Protein AF-A0A924XTC6-F1 (afdb_monomer_lite)

Foldseek 3Di:
DVVVVVVVVPVVVVVVVVVVVVVVVVVVVVVVVVVVVVVVVVVLVVQVPDDADDDDPDDDFSHKHKDKAWWQLLQWAWEDWDFDQDPVGTAIWTFIWIWGDDPPAFIATEGAGIDGPPDDTDNDTDIDIFIFGWAAWFDDDPPWDCADLCRRYYHTRAQCSSCVSRVRNGHDRTHGYGDDPDPPD

Secondary structure (DSSP, 8-state):
-HHHHHHHHHHHHHHHHHHHHHHHHHHHHHHHHHHHHHHHHHHHHHHHHSPPEEPPSSPPTT-EEEEEEEEETTS-EEEEEEEEEETTEEEEEEEEEEEEEETTEEEEEEEEEEEETT-----SEEEEEEEEEEEPPPPPPTTSPPPBGGGTEESS--HHHHHHHTT---EEEEEEEE-------

Structure (mmCIF, N/CA/C/O backbone):
data_AF-A0A924XTC6-F1
#
_entry.id   AF-A0A924XTC6-F1
#
loop_
_atom_site.group_PDB
_atom_site.id
_atom_site.type_symbol
_atom_site.label_atom_id
_atom_site.label_alt_id
_atom_site.label_comp_id
_atom_site.label_asym_id
_atom_site.label_entity_id
_atom_site.label_seq_id
_atom_site.pdbx_PDB_ins_code
_atom_site.Cartn_x
_atom_site.Cartn_y
_atom_site.Cartn_z
_atom_site.occupancy
_atom_site.B_iso_or_equiv
_atom_site.auth_seq_id
_atom_site.auth_comp_id
_atom_site.auth_asym_id
_atom_site.auth_atom_id
_atom_site.pdbx_PDB_model_num
ATOM 1 N N . MET A 1 1 ? 32.648 -13.469 -61.433 1.00 47.62 1 MET A N 1
ATOM 2 C CA . MET A 1 1 ? 32.502 -14.172 -60.130 1.00 47.62 1 MET A CA 1
ATOM 3 C C . MET A 1 1 ? 32.305 -13.242 -58.920 1.00 47.62 1 MET A C 1
ATOM 5 O O . MET A 1 1 ? 31.596 -13.642 -58.003 1.00 47.62 1 MET A O 1
ATOM 9 N N . ALA A 1 2 ? 32.824 -12.004 -58.910 1.00 52.44 2 ALA A N 1
ATOM 10 C CA . ALA A 1 2 ? 32.764 -11.091 -57.751 1.00 52.44 2 ALA A CA 1
ATOM 11 C C . ALA A 1 2 ? 31.351 -10.610 -57.326 1.00 52.44 2 ALA A C 1
ATOM 13 O O . ALA A 1 2 ? 31.081 -10.476 -56.134 1.00 52.44 2 ALA A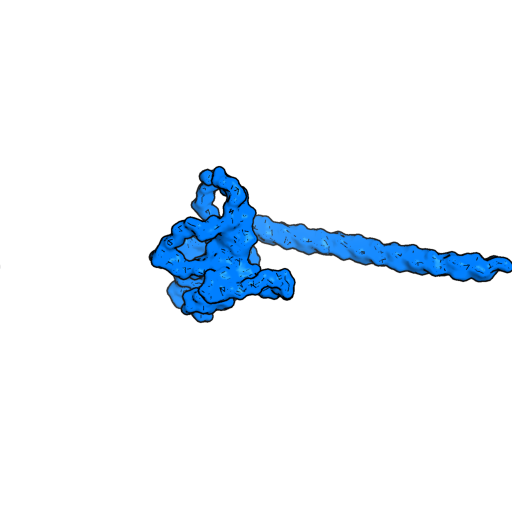 O 1
ATOM 14 N N . ALA A 1 3 ? 30.416 -10.423 -58.266 1.00 53.66 3 ALA A N 1
ATOM 15 C CA . ALA A 1 3 ? 29.071 -9.912 -57.962 1.00 53.66 3 ALA A CA 1
ATOM 16 C C . ALA A 1 3 ? 28.211 -10.862 -57.094 1.00 53.66 3 ALA A C 1
ATOM 18 O O . ALA A 1 3 ? 27.347 -10.406 -56.347 1.00 53.66 3 ALA A O 1
ATOM 19 N N . SER A 1 4 ? 28.461 -12.179 -57.143 1.00 57.66 4 SER A N 1
ATOM 20 C CA . SER A 1 4 ? 27.719 -13.164 -56.334 1.00 57.66 4 SER A CA 1
ATOM 21 C C . SER A 1 4 ? 28.183 -13.215 -54.872 1.00 57.66 4 SER A C 1
ATOM 23 O O . SER A 1 4 ? 27.377 -13.469 -53.979 1.00 57.66 4 SER A O 1
ATOM 25 N N . ALA A 1 5 ? 29.464 -12.922 -54.618 1.00 58.38 5 ALA A N 1
ATOM 26 C CA . ALA A 1 5 ? 30.058 -12.928 -53.284 1.00 58.38 5 ALA A CA 1
ATOM 27 C C . ALA A 1 5 ? 29.661 -11.680 -52.481 1.00 58.38 5 ALA A C 1
ATOM 29 O O . ALA A 1 5 ? 29.276 -11.795 -51.321 1.00 58.38 5 ALA A O 1
ATOM 30 N N . ALA A 1 6 ? 29.648 -10.505 -53.123 1.00 61.09 6 ALA A N 1
ATOM 31 C CA . ALA A 1 6 ? 29.187 -9.264 -52.501 1.00 61.09 6 ALA A CA 1
ATOM 32 C C . ALA A 1 6 ? 27.712 -9.360 -52.074 1.00 61.09 6 ALA A C 1
ATOM 34 O O . ALA A 1 6 ? 27.371 -9.043 -50.939 1.00 61.09 6 ALA A O 1
ATOM 35 N N . ARG A 1 7 ? 26.844 -9.903 -52.942 1.00 62.06 7 ARG A N 1
ATOM 36 C CA . ARG A 1 7 ? 25.410 -10.092 -52.654 1.00 62.06 7 ARG A CA 1
ATOM 37 C C . ARG A 1 7 ? 25.145 -11.126 -51.549 1.00 62.06 7 ARG A C 1
ATOM 39 O O . ARG A 1 7 ? 24.147 -11.009 -50.845 1.00 62.06 7 ARG A O 1
ATOM 46 N N . ARG A 1 8 ? 26.048 -12.102 -51.370 1.00 68.44 8 ARG A N 1
ATOM 47 C CA . ARG A 1 8 ? 26.018 -13.081 -50.264 1.00 68.44 8 ARG A CA 1
ATOM 48 C C . ARG A 1 8 ? 26.391 -12.472 -48.907 1.00 68.44 8 ARG A C 1
ATOM 50 O O . ARG A 1 8 ? 25.909 -12.969 -47.898 1.00 68.44 8 ARG A O 1
ATOM 57 N N . LEU A 1 9 ? 27.192 -11.404 -48.874 1.00 74.62 9 LEU A N 1
ATOM 58 C CA . LEU A 1 9 ? 27.608 -10.734 -47.632 1.00 74.62 9 LEU A CA 1
ATOM 59 C C . LEU A 1 9 ? 26.624 -9.659 -47.135 1.00 74.62 9 LEU A C 1
ATOM 61 O O . LEU A 1 9 ? 26.657 -9.3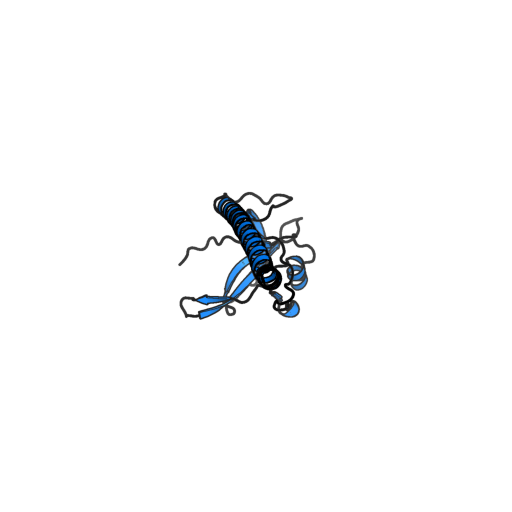06 -45.959 1.00 74.62 9 LEU A O 1
ATOM 65 N N . LEU A 1 10 ? 25.729 -9.166 -48.000 1.00 85.00 10 LEU A N 1
ATOM 66 C CA . LEU A 1 10 ? 24.749 -8.130 -47.642 1.00 85.00 10 LEU A CA 1
ATOM 67 C C . LEU A 1 10 ? 23.774 -8.585 -46.550 1.00 85.00 10 LEU A C 1
ATOM 69 O O . LEU A 1 10 ? 23.480 -7.818 -45.640 1.00 85.00 10 LEU A O 1
ATOM 73 N N . TRP A 1 11 ? 23.293 -9.829 -46.626 1.00 90.12 11 TRP A N 1
ATOM 74 C CA . TRP A 1 11 ? 22.355 -10.381 -45.645 1.00 90.12 11 TRP A CA 1
ATOM 75 C C . TRP A 1 11 ? 22.979 -10.511 -44.249 1.00 90.12 11 TRP A C 1
ATOM 77 O O . TRP A 1 11 ? 22.434 -9.914 -43.323 1.00 90.12 11 TRP A O 1
ATOM 87 N N . PRO A 1 12 ? 24.137 -11.183 -44.081 1.00 90.12 12 PRO A N 1
ATOM 88 C CA . PRO A 1 12 ? 24.844 -11.206 -42.804 1.00 90.12 12 PRO A CA 1
ATOM 89 C C . PRO A 1 12 ? 25.158 -9.804 -42.275 1.00 90.12 12 PRO A C 1
ATOM 91 O O . PRO A 1 12 ? 24.916 -9.541 -41.104 1.00 90.12 12 PRO A O 1
ATOM 94 N N . GLY A 1 13 ? 25.618 -8.886 -43.135 1.00 92.69 13 GLY A N 1
ATOM 95 C CA . GLY A 1 13 ? 25.913 -7.507 -42.737 1.00 92.69 13 GLY A CA 1
ATOM 96 C C . GLY A 1 13 ? 24.683 -6.758 -42.217 1.00 92.69 13 GLY A C 1
ATOM 97 O O . GLY A 1 13 ? 24.742 -6.140 -41.155 1.00 92.69 13 GLY A O 1
ATOM 98 N N . LEU A 1 14 ? 23.548 -6.863 -42.915 1.00 95.06 14 LEU A N 1
ATOM 99 C CA . LEU A 1 14 ? 22.290 -6.253 -42.486 1.00 95.06 14 LEU A CA 1
ATOM 100 C C . LEU A 1 14 ? 21.800 -6.851 -41.163 1.00 95.06 14 LEU A C 1
ATOM 102 O O . LEU A 1 14 ? 21.384 -6.110 -40.275 1.00 95.06 14 LEU A O 1
ATOM 106 N N . THR A 1 15 ? 21.886 -8.175 -41.006 1.00 95.56 15 THR A N 1
ATOM 107 C CA . THR A 1 15 ? 21.532 -8.846 -39.750 1.00 95.56 15 THR A CA 1
ATOM 108 C C . THR A 1 15 ? 22.437 -8.396 -38.606 1.00 95.56 15 THR A C 1
ATOM 110 O O . THR A 1 15 ? 21.932 -8.086 -37.531 1.00 95.56 15 THR A O 1
ATOM 113 N N . THR A 1 16 ? 23.750 -8.289 -38.822 1.00 96.25 16 THR A N 1
ATOM 114 C CA . THR A 1 16 ? 24.687 -7.786 -37.809 1.00 96.25 16 THR A CA 1
ATOM 115 C C . THR A 1 16 ? 24.359 -6.352 -37.403 1.00 96.25 16 THR A C 1
ATOM 117 O O . THR A 1 16 ? 24.307 -6.067 -36.210 1.00 96.25 16 THR A O 1
ATOM 120 N N . VAL A 1 17 ? 24.082 -5.459 -38.358 1.00 97.00 17 VAL A N 1
ATOM 121 C CA . VAL A 1 17 ? 23.704 -4.068 -38.056 1.00 97.00 17 VAL A CA 1
ATOM 122 C C . VAL A 1 17 ? 22.376 -4.007 -37.300 1.00 97.00 17 VAL A C 1
ATOM 124 O O . VAL A 1 17 ? 22.276 -3.282 -36.313 1.00 97.00 17 VAL A O 1
ATOM 127 N N . ALA A 1 18 ? 21.376 -4.794 -37.706 1.00 97.56 18 ALA A N 1
ATOM 128 C CA . ALA A 1 18 ? 20.090 -4.860 -37.015 1.00 97.56 18 ALA A CA 1
ATOM 129 C C . ALA A 1 18 ? 20.242 -5.373 -35.573 1.00 97.56 18 ALA A C 1
ATOM 131 O O . ALA A 1 18 ? 19.695 -4.781 -34.643 1.00 97.56 18 ALA A O 1
ATOM 132 N N . MET A 1 19 ? 21.034 -6.430 -35.372 1.00 98.06 19 MET A N 1
ATOM 133 C CA . MET A 1 19 ? 21.331 -6.978 -34.047 1.00 98.06 19 MET A CA 1
ATOM 134 C C . MET A 1 19 ? 22.113 -5.992 -33.180 1.00 98.06 19 MET A C 1
ATOM 136 O O . MET A 1 19 ? 21.810 -5.850 -31.998 1.00 98.06 19 MET A O 1
ATOM 140 N N . LEU A 1 20 ? 23.082 -5.279 -33.756 1.00 97.88 20 LEU A N 1
ATOM 141 C CA . LEU A 1 20 ? 23.841 -4.246 -33.057 1.00 97.88 20 LEU A CA 1
ATOM 142 C C . LEU A 1 20 ? 22.938 -3.083 -32.632 1.00 97.88 20 LEU A C 1
ATOM 144 O O . LEU A 1 20 ? 22.995 -2.656 -31.481 1.00 97.88 20 LEU A O 1
ATOM 148 N N . ALA A 1 21 ? 22.070 -2.604 -33.525 1.00 98.00 21 ALA A N 1
ATOM 149 C CA . ALA A 1 21 ? 21.112 -1.545 -33.220 1.00 98.00 21 ALA A CA 1
ATOM 150 C C . ALA A 1 21 ? 20.140 -1.967 -32.109 1.00 98.00 21 ALA A C 1
ATOM 152 O O . ALA A 1 21 ? 19.896 -1.197 -31.179 1.00 98.00 21 ALA A O 1
ATOM 153 N N . LEU A 1 22 ? 19.644 -3.207 -32.156 1.00 98.31 22 LEU A N 1
ATOM 154 C CA . LEU A 1 22 ? 18.811 -3.772 -31.098 1.00 98.31 22 LEU A CA 1
ATOM 155 C C . LEU A 1 22 ? 19.574 -3.862 -29.770 1.00 98.31 22 LEU A C 1
ATOM 157 O O . LEU A 1 22 ? 19.042 -3.456 -28.740 1.00 98.31 22 LEU A O 1
ATOM 161 N N . ALA A 1 23 ? 20.815 -4.353 -29.780 1.00 98.00 23 ALA A N 1
ATOM 162 C CA . ALA A 1 23 ? 21.639 -4.474 -28.580 1.00 98.00 23 ALA A CA 1
ATOM 163 C C . ALA A 1 23 ? 21.923 -3.107 -27.940 1.00 98.00 23 ALA A C 1
ATOM 165 O O . ALA A 1 23 ? 21.804 -2.969 -26.724 1.00 98.00 23 ALA A O 1
ATOM 166 N N . ILE A 1 24 ? 22.228 -2.085 -28.746 1.00 98.19 24 ILE A N 1
ATOM 167 C CA . ILE A 1 24 ? 22.402 -0.706 -28.271 1.00 98.19 24 ILE A CA 1
ATOM 168 C C . ILE A 1 24 ? 21.084 -0.170 -27.705 1.00 98.19 24 ILE A C 1
ATOM 170 O O . ILE A 1 24 ? 21.074 0.358 -26.595 1.00 98.19 24 ILE A O 1
ATOM 174 N N . GLY A 1 25 ? 19.970 -0.341 -28.423 1.00 98.25 25 GLY A N 1
ATOM 175 C CA . GLY A 1 25 ? 18.651 0.105 -27.970 1.00 98.25 25 GLY A CA 1
ATOM 176 C C . GLY A 1 25 ? 18.247 -0.529 -26.638 1.00 98.25 25 GLY A C 1
ATOM 177 O O . GLY A 1 25 ? 1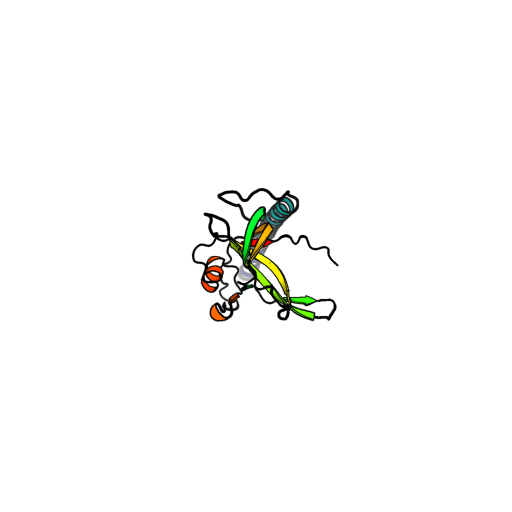7.814 0.166 -25.718 1.00 98.25 25 GLY A O 1
ATOM 178 N N . LEU A 1 26 ? 18.473 -1.836 -26.492 1.00 98.31 26 LEU A N 1
ATOM 179 C CA . LEU A 1 26 ? 18.263 -2.548 -25.235 1.00 98.31 26 LEU A CA 1
ATOM 180 C C . LEU A 1 26 ? 19.237 -2.079 -24.152 1.00 98.31 26 LEU A C 1
ATOM 182 O O . LEU A 1 26 ? 18.807 -1.881 -23.022 1.00 98.31 26 LEU A O 1
ATOM 186 N N . GLY A 1 27 ? 20.511 -1.847 -24.469 1.00 98.12 27 GLY A N 1
ATOM 187 C CA . GLY A 1 27 ? 21.496 -1.322 -23.519 1.00 98.12 27 GLY A CA 1
ATOM 188 C C . GLY A 1 27 ? 21.096 0.043 -22.953 1.00 98.12 27 GLY A C 1
ATOM 189 O O . GLY A 1 27 ? 21.093 0.235 -21.737 1.00 98.12 27 GLY A O 1
ATOM 190 N N . VAL A 1 28 ? 20.668 0.967 -23.817 1.00 97.94 28 VAL A N 1
ATOM 191 C CA . VAL A 1 28 ? 20.149 2.282 -23.407 1.00 97.94 28 VAL A CA 1
ATOM 192 C C . VAL A 1 28 ? 18.904 2.124 -22.536 1.00 97.94 28 VAL A C 1
ATOM 194 O O . VAL A 1 28 ? 18.818 2.737 -21.470 1.00 97.94 28 VAL A O 1
ATOM 197 N N . TRP A 1 29 ? 17.966 1.262 -22.941 1.00 97.50 29 TRP A N 1
ATOM 198 C CA . TRP A 1 29 ? 16.765 0.987 -22.153 1.00 97.50 29 TRP A CA 1
ATOM 199 C C . TRP A 1 29 ? 17.098 0.425 -20.767 1.00 97.50 29 TRP A C 1
ATOM 201 O O . TRP A 1 29 ? 16.514 0.865 -19.779 1.00 97.50 29 TRP A O 1
ATOM 211 N N . GLN A 1 30 ? 18.059 -0.496 -20.663 1.00 97.31 30 GLN A N 1
ATOM 212 C CA . GLN A 1 30 ? 18.498 -1.062 -19.383 1.00 97.31 30 GLN A CA 1
ATOM 213 C C . GLN A 1 30 ? 19.047 0.025 -18.450 1.00 97.31 30 GLN A C 1
ATOM 215 O O . GLN A 1 30 ? 18.660 0.073 -17.283 1.00 97.31 30 GLN A O 1
ATOM 22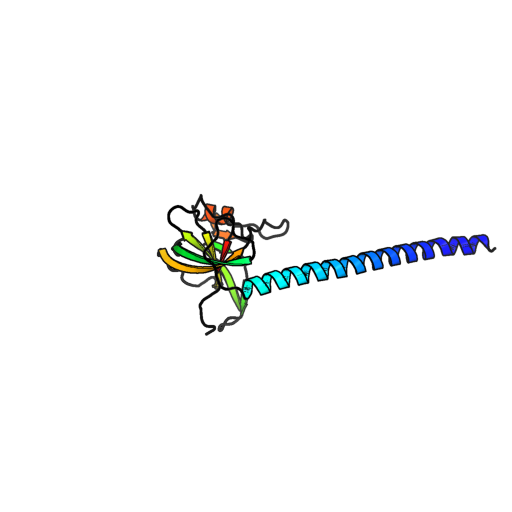0 N N . VAL A 1 31 ? 19.885 0.939 -18.958 1.00 97.06 31 VAL A N 1
ATOM 221 C CA . VAL A 1 31 ? 20.432 2.056 -18.163 1.00 97.06 31 VAL A CA 1
ATOM 222 C C . VAL A 1 31 ? 19.327 3.012 -17.708 1.00 97.06 31 VAL A C 1
ATOM 224 O O . VAL A 1 31 ? 19.268 3.371 -16.532 1.00 97.06 31 VAL A O 1
ATOM 227 N N . GLN A 1 32 ? 18.405 3.382 -18.601 1.00 96.31 32 GLN A N 1
ATOM 228 C CA . GLN A 1 32 ? 17.256 4.228 -18.250 1.00 96.31 32 GLN A CA 1
ATOM 229 C C . GLN A 1 32 ? 16.356 3.556 -17.207 1.00 96.31 32 GLN A C 1
ATOM 231 O O . GLN A 1 32 ? 15.919 4.184 -16.242 1.00 96.31 32 GLN A O 1
ATOM 236 N N . ARG A 1 33 ? 16.099 2.256 -17.374 1.00 95.81 33 ARG A N 1
ATOM 237 C CA . ARG A 1 33 ? 15.286 1.461 -16.454 1.00 95.81 33 ARG A CA 1
ATOM 238 C C . ARG A 1 33 ? 15.945 1.345 -15.084 1.00 95.81 33 ARG A C 1
ATOM 240 O O . ARG A 1 33 ? 15.230 1.405 -14.084 1.00 95.81 33 ARG A O 1
ATOM 247 N N . LEU A 1 34 ? 17.268 1.191 -15.033 1.00 95.81 34 LEU A N 1
ATOM 248 C CA . LEU A 1 34 ? 18.036 1.212 -13.791 1.00 95.81 34 LEU A CA 1
ATOM 249 C C . LEU A 1 34 ? 17.889 2.566 -13.095 1.00 95.81 34 LEU A C 1
ATOM 251 O O . LEU A 1 34 ? 17.493 2.584 -11.936 1.00 95.81 34 LEU A O 1
ATOM 255 N N . ALA A 1 35 ? 18.125 3.671 -13.809 1.00 95.56 35 ALA A N 1
ATOM 256 C CA . ALA A 1 35 ? 18.022 5.022 -13.257 1.00 95.56 35 ALA A CA 1
ATOM 257 C C . ALA A 1 35 ? 16.621 5.323 -12.699 1.00 95.56 35 ALA A C 1
ATOM 259 O O . ALA A 1 35 ? 16.482 5.871 -11.608 1.00 95.56 35 ALA A O 1
ATOM 260 N N . TRP A 1 36 ? 15.568 4.908 -13.409 1.00 93.88 36 TRP A N 1
ATOM 261 C CA . TRP A 1 36 ? 14.196 5.012 -12.909 1.00 93.88 36 TRP A CA 1
ATOM 262 C C . TRP A 1 36 ? 13.984 4.194 -11.625 1.00 93.88 36 TRP A C 1
ATOM 264 O O . TRP A 1 36 ? 13.401 4.697 -10.664 1.00 93.88 36 TRP A O 1
ATOM 274 N N . LYS A 1 37 ? 14.473 2.945 -11.579 1.00 93.88 37 LYS A N 1
ATOM 275 C CA . LYS A 1 37 ? 14.343 2.093 -10.386 1.00 93.88 37 LYS A CA 1
ATOM 276 C C . LYS A 1 37 ? 15.102 2.656 -9.188 1.00 93.88 37 LYS A C 1
ATOM 278 O O . LYS A 1 37 ? 14.572 2.627 -8.082 1.00 93.88 37 LYS A O 1
ATOM 283 N N . THR A 1 38 ? 16.325 3.141 -9.385 1.00 94.12 38 THR A N 1
ATOM 284 C CA . THR A 1 38 ? 17.140 3.695 -8.297 1.00 94.12 38 THR A CA 1
ATOM 285 C C . THR A 1 38 ? 16.562 5.004 -7.773 1.00 94.12 38 THR A C 1
ATOM 287 O O . THR A 1 38 ? 16.563 5.209 -6.564 1.00 94.12 38 THR A O 1
ATOM 290 N N . ALA A 1 39 ? 15.998 5.848 -8.642 1.00 91.50 39 ALA A N 1
ATOM 291 C CA . ALA A 1 39 ? 15.276 7.046 -8.219 1.00 91.50 39 ALA A CA 1
ATOM 292 C C . ALA A 1 39 ? 14.058 6.701 -7.343 1.00 91.50 39 ALA A C 1
ATOM 294 O O . ALA A 1 39 ? 13.882 7.296 -6.283 1.00 91.50 39 ALA A O 1
ATOM 295 N N . LEU A 1 40 ? 13.276 5.690 -7.740 1.00 87.44 40 LEU A N 1
ATOM 296 C CA . LEU A 1 40 ? 12.127 5.226 -6.960 1.00 87.44 40 LEU A CA 1
ATOM 297 C C . LEU A 1 40 ? 12.540 4.660 -5.591 1.00 87.44 40 LEU A C 1
ATOM 299 O O . LEU A 1 40 ? 11.889 4.950 -4.593 1.00 87.44 40 LEU A O 1
ATOM 303 N N . LEU A 1 41 ? 13.621 3.876 -5.532 1.00 87.81 41 LEU A N 1
ATOM 304 C CA . LEU A 1 41 ? 14.172 3.391 -4.261 1.00 87.81 41 LEU A CA 1
ATOM 305 C C . LEU A 1 41 ? 14.598 4.557 -3.364 1.00 87.81 41 LEU A C 1
ATOM 307 O O . LEU A 1 41 ? 14.213 4.595 -2.204 1.00 87.81 41 LEU A O 1
ATOM 311 N N . ALA A 1 42 ? 15.288 5.556 -3.917 1.00 88.00 42 ALA A N 1
ATOM 312 C CA . ALA A 1 42 ? 15.691 6.737 -3.159 1.00 88.00 42 ALA A CA 1
ATOM 313 C C . ALA A 1 42 ? 14.494 7.556 -2.634 1.00 88.00 42 ALA A C 1
ATOM 315 O O . ALA A 1 42 ? 14.594 8.173 -1.574 1.00 88.00 42 ALA A O 1
ATOM 316 N N . ASP A 1 43 ? 13.372 7.597 -3.363 1.00 82.88 43 ASP A N 1
ATOM 317 C CA . ASP A 1 43 ? 12.121 8.196 -2.876 1.00 82.88 43 ASP A CA 1
ATOM 318 C C . ASP A 1 43 ? 11.539 7.413 -1.692 1.00 82.88 43 ASP A C 1
ATOM 320 O O . ASP A 1 43 ? 11.138 8.022 -0.697 1.00 82.88 43 ASP A O 1
ATOM 324 N N . ILE A 1 44 ? 11.528 6.080 -1.783 1.00 83.75 44 ILE A N 1
ATOM 325 C CA . ILE A 1 44 ? 11.064 5.195 -0.707 1.00 83.75 44 ILE A CA 1
ATOM 326 C C . ILE A 1 44 ? 11.955 5.351 0.529 1.00 83.75 44 ILE A C 1
ATOM 328 O O . ILE A 1 44 ? 11.422 5.607 1.604 1.00 83.75 44 ILE A O 1
ATOM 332 N N . ASP A 1 45 ? 13.280 5.300 0.376 1.00 85.50 45 ASP A N 1
ATOM 333 C CA . ASP A 1 45 ? 14.244 5.441 1.477 1.00 85.50 45 ASP A CA 1
ATOM 334 C C . ASP A 1 45 ? 14.086 6.793 2.193 1.00 85.50 45 ASP A C 1
ATOM 336 O O . ASP A 1 45 ? 14.081 6.871 3.424 1.00 85.50 45 ASP A O 1
ATOM 340 N N . ARG A 1 46 ? 13.891 7.879 1.428 1.00 81.94 46 ARG A N 1
ATOM 341 C CA . ARG A 1 46 ? 13.604 9.210 1.989 1.00 81.94 46 ARG A CA 1
ATOM 342 C C . ARG A 1 46 ? 12.289 9.237 2.761 1.00 81.94 46 ARG A C 1
ATOM 344 O O . ARG A 1 46 ? 12.233 9.846 3.828 1.00 81.94 46 ARG A O 1
ATOM 351 N N . GLY A 1 47 ? 11.242 8.610 2.229 1.00 78.31 47 GLY A N 1
ATOM 352 C CA . GLY A 1 47 ? 9.962 8.477 2.923 1.00 78.31 47 GLY A CA 1
ATOM 353 C C . GLY A 1 47 ? 10.085 7.636 4.193 1.00 78.31 47 GLY A C 1
ATOM 354 O O . GLY A 1 47 ? 9.486 7.973 5.214 1.00 78.31 47 GLY A O 1
ATOM 355 N N . GLU A 1 48 ? 10.896 6.578 4.157 1.00 81.50 48 GLU A N 1
ATOM 356 C CA . GLU A 1 48 ? 11.105 5.680 5.286 1.00 81.50 48 GLU A CA 1
ATOM 357 C C . GLU A 1 48 ? 11.780 6.386 6.466 1.00 81.50 48 GLU A C 1
ATOM 359 O O . GLU A 1 48 ? 11.281 6.296 7.598 1.00 81.50 48 GLU A O 1
ATOM 364 N N . ALA A 1 49 ? 12.852 7.126 6.166 1.00 83.88 49 ALA A N 1
ATOM 365 C CA . ALA A 1 49 ? 13.649 7.889 7.122 1.00 83.88 49 ALA A CA 1
ATOM 366 C C . ALA A 1 49 ? 12.946 9.149 7.658 1.00 83.88 49 ALA A C 1
ATOM 368 O O . ALA A 1 49 ? 13.325 9.660 8.712 1.00 83.88 49 ALA A O 1
ATOM 369 N N . ALA A 1 50 ? 11.938 9.669 6.953 1.00 85.50 50 ALA A N 1
ATOM 370 C CA . ALA A 1 50 ? 11.189 10.836 7.401 1.00 85.50 50 ALA A CA 1
ATOM 371 C C . ALA A 1 50 ? 10.333 10.530 8.644 1.00 85.50 50 ALA A C 1
ATOM 373 O O . ALA A 1 50 ? 9.776 9.440 8.804 1.00 85.50 50 ALA A O 1
ATOM 374 N N . SER A 1 51 ? 10.179 11.527 9.517 1.00 88.31 51 SER A N 1
ATOM 375 C CA . SER A 1 51 ? 9.234 11.465 10.635 1.00 88.31 51 SER A CA 1
ATOM 376 C C . SER A 1 51 ? 7.790 11.481 10.134 1.00 88.31 51 SER A C 1
ATOM 378 O O . SER A 1 51 ? 7.472 12.149 9.149 1.00 88.31 51 SER A O 1
ATOM 380 N N . ALA A 1 52 ? 6.902 10.778 10.839 1.00 90.31 52 ALA A N 1
ATOM 381 C CA . ALA A 1 52 ? 5.481 10.781 10.523 1.00 90.31 52 ALA A CA 1
ATOM 382 C C . ALA A 1 52 ? 4.884 12.186 10.712 1.00 90.31 52 ALA A C 1
ATOM 384 O O . ALA A 1 52 ? 5.009 12.786 11.783 1.00 90.31 52 ALA A O 1
ATOM 385 N N . ILE A 1 53 ? 4.217 12.697 9.676 1.00 92.75 53 ILE A N 1
ATOM 386 C CA . ILE A 1 53 ? 3.489 13.973 9.719 1.00 92.75 53 ILE A CA 1
ATOM 387 C C . ILE A 1 53 ? 1.984 13.737 9.926 1.00 92.75 53 ILE A C 1
ATOM 389 O O . ILE A 1 53 ? 1.492 12.651 9.619 1.00 92.75 53 ILE A O 1
ATOM 393 N N . PRO A 1 54 ? 1.207 14.718 10.416 1.00 93.75 54 PRO A N 1
ATOM 394 C CA . PRO A 1 54 ? -0.252 14.626 10.373 1.00 93.75 54 PRO A CA 1
ATOM 395 C C . PRO A 1 54 ? -0.737 14.381 8.940 1.00 93.75 54 PRO A C 1
ATOM 397 O O . PRO A 1 54 ? -0.134 14.891 7.995 1.00 93.75 54 PRO A O 1
ATOM 400 N N . LEU A 1 55 ? -1.815 13.610 8.766 1.00 92.75 55 LEU A N 1
ATOM 401 C CA . LEU A 1 55 ? -2.343 13.325 7.429 1.00 92.75 55 LEU A CA 1
ATOM 402 C C . LEU A 1 55 ? -2.734 14.628 6.700 1.00 92.75 55 LEU A C 1
ATOM 404 O O . LEU A 1 55 ? -3.648 15.316 7.161 1.00 92.75 55 LEU A O 1
ATOM 408 N N . PRO A 1 56 ? -2.099 14.954 5.558 1.00 91.06 56 PRO A N 1
ATOM 409 C CA . PRO A 1 56 ? -2.500 16.094 4.739 1.00 91.06 56 PRO A CA 1
ATOM 410 C C . PRO A 1 56 ? -3.809 15.809 3.985 1.00 91.06 56 PRO A C 1
ATOM 412 O O . PRO A 1 56 ? -4.216 14.659 3.830 1.00 91.06 56 PRO A O 1
ATOM 415 N N . SER A 1 57 ? -4.453 16.858 3.467 1.00 88.19 57 SER A N 1
ATOM 416 C CA . SER A 1 57 ? -5.673 16.737 2.654 1.00 88.19 57 SER A CA 1
ATOM 417 C C . SER A 1 57 ? -5.462 15.945 1.360 1.00 88.19 57 SER A C 1
ATOM 419 O O . SER A 1 57 ? -6.345 15.191 0.963 1.00 88.19 57 SER A O 1
ATOM 421 N N . ASP A 1 58 ? -4.290 16.093 0.736 1.00 88.94 58 ASP A N 1
ATOM 422 C CA . ASP A 1 58 ? -3.876 15.356 -0.460 1.00 88.94 58 ASP A CA 1
ATOM 423 C C . ASP A 1 58 ? -2.549 14.616 -0.198 1.00 88.94 58 ASP A C 1
ATOM 425 O O . ASP A 1 58 ? -1.455 15.164 -0.392 1.00 88.94 58 ASP A O 1
ATOM 429 N N . PRO A 1 59 ? -2.608 13.396 0.363 1.00 89.38 59 PRO A N 1
ATOM 430 C CA . PRO A 1 59 ? -1.417 12.642 0.711 1.00 89.38 59 PRO A CA 1
ATOM 431 C C . PRO A 1 59 ? -0.734 12.057 -0.524 1.00 89.38 59 PRO A C 1
ATOM 433 O O . PRO A 1 59 ? -1.291 11.230 -1.246 1.00 89.38 59 PRO A O 1
ATOM 436 N N . ARG A 1 60 ? 0.540 12.412 -0.712 1.00 90.88 60 ARG A N 1
ATOM 437 C CA . ARG A 1 60 ? 1.367 11.815 -1.764 1.00 90.88 60 ARG A CA 1
ATOM 438 C C . ARG A 1 60 ? 1.707 10.351 -1.441 1.00 90.88 60 ARG A C 1
ATOM 440 O O . ARG A 1 60 ? 1.895 10.022 -0.263 1.00 90.88 60 ARG A O 1
ATOM 447 N N . PRO A 1 61 ? 1.870 9.488 -2.462 1.00 89.69 61 PRO A N 1
ATOM 448 C CA . PRO A 1 61 ? 2.329 8.112 -2.280 1.00 89.69 61 PRO A CA 1
ATOM 449 C C . PRO A 1 61 ? 3.608 8.032 -1.441 1.00 89.69 61 PRO A C 1
ATOM 451 O O . PRO A 1 61 ? 4.473 8.899 -1.552 1.00 89.69 61 PRO A O 1
ATOM 454 N N . PHE A 1 62 ? 3.725 6.989 -0.618 1.00 86.81 62 PHE A N 1
ATOM 455 C CA . PHE A 1 62 ? 4.885 6.708 0.242 1.00 86.81 62 PHE A CA 1
ATOM 456 C C . PHE A 1 62 ? 5.167 7.753 1.335 1.00 86.81 62 PHE A C 1
ATOM 458 O O . PHE A 1 62 ? 6.155 7.637 2.056 1.00 86.81 62 PHE A O 1
ATOM 465 N N . THR A 1 63 ? 4.291 8.744 1.521 1.00 90.69 63 THR A N 1
ATOM 466 C CA . THR A 1 63 ? 4.399 9.681 2.646 1.00 90.69 63 THR A CA 1
ATOM 467 C C . THR A 1 63 ? 4.093 8.955 3.952 1.00 90.69 63 THR A C 1
ATOM 469 O O . THR A 1 63 ? 3.069 8.275 4.056 1.00 90.69 63 THR A O 1
ATOM 472 N N . LYS A 1 64 ? 4.966 9.118 4.951 1.00 92.75 64 LYS A N 1
ATOM 473 C CA . LYS A 1 64 ? 4.757 8.611 6.308 1.00 92.75 64 LYS A CA 1
ATOM 474 C C . LYS A 1 64 ? 3.841 9.555 7.074 1.00 92.75 64 LYS A C 1
ATOM 476 O O . LYS A 1 64 ? 4.156 10.735 7.234 1.00 92.75 64 LYS A O 1
ATOM 481 N N . VAL A 1 65 ? 2.712 9.044 7.544 1.00 94.00 65 VAL A N 1
ATOM 482 C CA . VAL A 1 65 ? 1.694 9.834 8.237 1.00 94.00 65 VAL A CA 1
ATOM 483 C C . VAL A 1 65 ? 1.312 9.209 9.569 1.00 94.00 65 VAL A C 1
ATOM 485 O O . VAL A 1 65 ? 1.369 7.991 9.726 1.00 94.00 65 VAL A O 1
ATOM 488 N N . ARG A 1 66 ? 0.891 10.050 10.514 1.00 94.50 66 ARG A N 1
ATOM 489 C CA . ARG A 1 66 ? 0.269 9.658 11.779 1.00 94.50 66 ARG A CA 1
ATOM 490 C C . ARG A 1 66 ? -1.213 10.007 11.734 1.00 94.50 66 ARG A C 1
ATOM 492 O O . ARG A 1 66 ? -1.580 11.137 11.403 1.00 94.50 66 ARG A O 1
ATOM 499 N N . VAL A 1 67 ? -2.057 9.033 12.054 1.00 94.69 67 VAL A N 1
ATOM 500 C CA . VAL A 1 67 ? -3.513 9.160 12.006 1.00 94.69 67 VAL A CA 1
ATOM 501 C C . VAL A 1 67 ? -4.132 8.596 13.271 1.00 94.69 67 VAL A C 1
ATOM 503 O O . VAL A 1 67 ? -3.843 7.468 13.653 1.00 94.69 67 VAL A O 1
ATOM 506 N N . GLU A 1 68 ? -5.034 9.357 13.875 1.00 94.38 68 GLU A N 1
ATOM 507 C CA . GLU A 1 68 ? -5.810 8.930 15.038 1.00 94.38 68 GLU A CA 1
ATOM 508 C C . GLU A 1 68 ? -7.256 8.655 14.635 1.00 94.38 68 GLU A C 1
ATOM 510 O O . GLU A 1 68 ? -7.813 9.353 13.782 1.00 94.38 68 GLU A O 1
ATOM 515 N N . GLY A 1 69 ? -7.858 7.626 15.226 1.00 94.31 69 GLY A N 1
ATOM 516 C CA . GLY A 1 69 ? -9.241 7.255 14.954 1.00 94.31 69 GLY A CA 1
ATOM 517 C C . GLY A 1 69 ? -9.708 6.043 15.752 1.00 94.31 69 GLY A C 1
ATOM 518 O O . GLY A 1 69 ? -9.013 5.550 16.642 1.00 94.31 69 GLY A O 1
ATOM 519 N N . GLN A 1 70 ? -10.898 5.557 15.414 1.00 94.88 70 GLN A N 1
ATOM 520 C CA . GLN A 1 70 ? -11.463 4.324 15.954 1.00 94.88 70 GLN A CA 1
ATOM 521 C C . GLN A 1 70 ? -11.148 3.167 15.011 1.00 94.88 70 GLN A C 1
ATOM 523 O O . GLN A 1 70 ? -11.647 3.108 13.885 1.00 94.88 70 GLN A O 1
ATOM 528 N N . LEU A 1 71 ? -10.293 2.248 15.454 1.00 94.00 71 LEU A N 1
ATOM 529 C CA . LEU A 1 71 ? -9.939 1.064 14.683 1.00 94.00 71 LEU A CA 1
ATOM 530 C C . LEU A 1 71 ? -11.014 -0.005 14.877 1.00 94.00 71 LEU A C 1
ATOM 532 O O . LEU A 1 71 ? -11.163 -0.549 15.971 1.00 94.00 71 LEU A O 1
ATOM 536 N N . ARG A 1 72 ? -11.736 -0.331 13.806 1.00 93.62 72 ARG A N 1
ATOM 537 C CA . ARG A 1 72 ? -12.784 -1.358 13.779 1.00 93.62 72 ARG A CA 1
ATOM 538 C C . ARG A 1 72 ? -12.162 -2.746 13.674 1.00 93.62 72 ARG A C 1
ATOM 540 O O . ARG A 1 72 ? -11.972 -3.265 12.577 1.00 93.62 72 ARG A O 1
ATOM 547 N N . GLN A 1 73 ? -11.789 -3.341 14.808 1.00 89.38 73 GLN A N 1
ATOM 548 C CA . GLN A 1 73 ? -11.181 -4.682 14.816 1.00 89.38 73 GLN A CA 1
ATOM 549 C C . GLN A 1 73 ? -12.209 -5.780 14.492 1.00 89.38 73 GLN A C 1
ATOM 551 O O . GLN A 1 73 ? -11.845 -6.819 13.945 1.00 89.38 73 GLN A O 1
ATOM 556 N N . ASP A 1 74 ? -13.492 -5.492 14.731 1.00 89.00 74 ASP A N 1
ATOM 557 C CA . ASP A 1 74 ? -14.652 -6.306 14.359 1.00 89.00 74 ASP A CA 1
ATOM 558 C C . ASP A 1 74 ? -14.845 -6.457 12.843 1.00 89.00 74 ASP A C 1
ATOM 560 O O . ASP A 1 74 ? -15.412 -7.446 12.370 1.00 89.00 74 ASP A O 1
ATOM 564 N N . LEU A 1 75 ? -14.341 -5.496 12.067 1.00 91.88 75 LEU A N 1
ATOM 565 C CA . LEU A 1 75 ? -14.366 -5.519 10.612 1.00 91.88 75 LEU A CA 1
ATOM 566 C C . LEU A 1 75 ? -12.970 -5.835 10.089 1.00 91.88 75 LEU A C 1
ATOM 568 O O . LEU A 1 75 ? -12.065 -5.010 10.162 1.00 91.88 75 LEU A O 1
ATOM 572 N N . ALA A 1 76 ? -12.798 -7.029 9.531 1.00 91.44 76 ALA A N 1
ATOM 573 C CA . ALA A 1 76 ? -11.523 -7.475 8.992 1.00 91.44 76 ALA A CA 1
ATOM 574 C C . ALA A 1 76 ? -11.674 -8.009 7.569 1.00 91.44 76 ALA A C 1
ATOM 576 O O . ALA A 1 76 ? -12.558 -8.826 7.300 1.00 91.44 76 ALA A O 1
ATOM 577 N N . ALA A 1 77 ? -10.758 -7.598 6.699 1.00 93.00 77 ALA A N 1
ATOM 578 C CA . ALA A 1 77 ? -10.502 -8.223 5.410 1.00 93.00 77 ALA A CA 1
ATOM 579 C C . ALA A 1 77 ? -9.060 -8.741 5.365 1.00 93.00 77 ALA A C 1
ATOM 581 O O . ALA A 1 77 ? -8.199 -8.298 6.128 1.00 93.00 77 ALA A O 1
ATOM 582 N N . LEU A 1 78 ? -8.805 -9.713 4.498 1.00 92.88 78 LEU A N 1
ATOM 583 C CA . LEU A 1 78 ? -7.482 -10.278 4.270 1.00 92.88 78 LEU A CA 1
ATOM 584 C C . LEU A 1 78 ? -6.999 -9.903 2.878 1.00 92.88 78 LEU A C 1
ATOM 586 O O . LEU A 1 78 ? -7.751 -10.019 1.912 1.00 92.88 78 LEU A O 1
ATOM 590 N N . TYR A 1 79 ? -5.740 -9.492 2.791 1.00 93.12 79 TYR A N 1
ATOM 591 C CA . TYR A 1 79 ? -5.081 -9.162 1.538 1.00 93.12 79 TYR A CA 1
ATOM 592 C C . TYR A 1 79 ? -3.872 -10.063 1.286 1.00 93.12 79 TYR A C 1
ATOM 594 O O . TYR A 1 79 ? -2.987 -10.190 2.134 1.00 93.12 79 TYR A O 1
ATOM 602 N N . GLY A 1 80 ? -3.827 -10.652 0.095 1.00 89.94 80 GLY A N 1
ATOM 603 C CA . GLY A 1 80 ? -2.766 -11.539 -0.357 1.00 89.94 80 GLY A CA 1
ATOM 604 C C . GLY A 1 80 ? -2.779 -12.911 0.319 1.00 89.94 80 GLY A C 1
ATOM 605 O O . GLY A 1 80 ? -3.550 -13.189 1.235 1.00 89.94 80 GLY A O 1
ATOM 606 N N . ILE A 1 81 ? -1.887 -13.777 -0.156 1.00 87.12 81 ILE A N 1
ATOM 607 C CA . ILE A 1 81 ? -1.577 -15.070 0.453 1.00 87.12 81 ILE A CA 1
ATOM 608 C C . ILE A 1 81 ? -0.057 -15.167 0.503 1.00 87.12 81 ILE A C 1
ATOM 610 O O . ILE A 1 81 ? 0.602 -15.180 -0.536 1.00 87.12 81 ILE A O 1
ATOM 614 N N . GLU A 1 82 ? 0.498 -15.219 1.708 1.00 86.69 82 GLU A N 1
ATOM 615 C CA . GLU A 1 82 ? 1.935 -15.344 1.934 1.00 86.69 82 GLU A CA 1
ATOM 616 C C . GLU A 1 82 ? 2.213 -16.436 2.961 1.00 86.69 82 GLU A C 1
ATOM 618 O O . GLU A 1 82 ? 1.624 -16.459 4.043 1.00 86.69 82 GLU A O 1
ATOM 623 N N . VAL A 1 83 ? 3.167 -17.312 2.652 1.00 88.88 83 VAL A N 1
ATOM 624 C CA . VAL A 1 83 ? 3.745 -18.225 3.639 1.00 88.88 83 VAL A CA 1
ATOM 625 C C . VAL A 1 83 ? 4.981 -17.557 4.221 1.00 88.88 83 VAL A C 1
ATOM 627 O O . VAL A 1 83 ? 5.900 -17.202 3.482 1.00 88.88 83 VAL A O 1
ATOM 630 N N . ARG A 1 84 ? 5.012 -17.392 5.544 1.00 87.62 84 ARG A N 1
ATOM 631 C CA . ARG A 1 84 ? 6.182 -16.877 6.261 1.00 87.62 84 ARG A CA 1
ATOM 632 C C . ARG A 1 84 ? 6.717 -17.929 7.214 1.00 87.62 84 ARG A C 1
ATOM 634 O O . ARG A 1 84 ? 5.956 -18.684 7.818 1.00 87.62 84 ARG A O 1
ATOM 641 N N . THR A 1 85 ? 8.036 -17.977 7.356 1.00 86.88 85 THR A N 1
ATOM 642 C CA . THR A 1 85 ? 8.672 -18.800 8.384 1.00 86.88 85 THR A CA 1
ATOM 643 C C . THR A 1 85 ? 8.427 -18.150 9.736 1.00 86.88 85 THR A C 1
ATOM 645 O O . THR A 1 85 ? 8.882 -17.034 9.984 1.00 86.88 85 THR A O 1
ATOM 648 N N . THR A 1 86 ? 7.694 -18.840 10.602 1.00 83.94 86 THR A N 1
ATOM 649 C CA . THR A 1 86 ? 7.480 -18.437 11.993 1.00 83.94 86 THR A CA 1
ATOM 650 C C . THR A 1 86 ? 8.248 -19.380 12.920 1.00 83.94 86 THR A C 1
ATOM 652 O O . THR A 1 86 ? 8.892 -20.333 12.474 1.00 83.94 86 THR A O 1
ATOM 655 N N . ARG A 1 87 ? 8.161 -19.150 14.234 1.00 82.50 87 ARG A N 1
ATOM 656 C CA . ARG A 1 87 ? 8.762 -20.023 15.255 1.00 82.50 87 ARG A CA 1
ATOM 657 C C . ARG A 1 87 ? 8.298 -21.485 15.157 1.00 82.50 87 ARG A C 1
ATOM 659 O O . ARG A 1 87 ? 9.027 -22.375 15.575 1.00 82.50 87 ARG A O 1
ATOM 666 N N . THR A 1 88 ? 7.109 -21.736 14.609 1.00 83.44 88 THR A N 1
ATOM 667 C CA . THR A 1 88 ? 6.534 -23.081 14.435 1.00 83.44 88 THR A CA 1
ATOM 668 C C . THR A 1 88 ? 6.767 -23.661 13.037 1.00 83.44 88 THR A C 1
ATOM 670 O O . THR A 1 88 ? 6.219 -24.712 12.717 1.00 83.44 88 THR A O 1
ATOM 673 N N . GLY A 1 89 ? 7.576 -23.001 12.202 1.00 88.94 89 GLY A N 1
ATOM 674 C CA . GLY A 1 89 ? 7.858 -23.405 10.826 1.00 88.94 89 GLY A CA 1
ATOM 675 C C . GLY A 1 89 ? 7.076 -22.600 9.778 1.00 88.94 89 GLY A C 1
ATOM 676 O O . GLY A 1 89 ? 6.533 -21.529 10.078 1.00 88.94 89 GLY A O 1
ATOM 677 N N . PRO A 1 90 ? 7.043 -23.070 8.519 1.00 90.25 90 PRO A N 1
ATOM 678 C CA . PRO A 1 90 ? 6.320 -22.404 7.439 1.00 90.25 90 PRO A CA 1
ATOM 679 C C . PRO A 1 90 ? 4.831 -22.284 7.773 1.00 90.25 90 PRO A C 1
ATOM 681 O O . PRO A 1 90 ? 4.142 -23.287 7.937 1.00 90.25 90 PRO A O 1
ATOM 684 N N . THR A 1 91 ? 4.337 -21.054 7.895 1.00 90.50 91 THR A N 1
ATOM 685 C CA . THR A 1 91 ? 2.954 -20.771 8.293 1.00 90.50 91 THR A CA 1
ATOM 686 C C . THR A 1 91 ? 2.266 -19.940 7.211 1.00 90.50 91 THR A C 1
ATOM 688 O O . THR A 1 91 ? 2.798 -18.891 6.838 1.00 90.50 91 THR A O 1
ATOM 691 N N . PRO A 1 92 ? 1.106 -20.371 6.686 1.00 91.25 92 PRO A N 1
ATOM 692 C CA . PRO A 1 92 ? 0.323 -19.568 5.759 1.00 91.25 92 PRO A CA 1
ATOM 693 C C . PRO A 1 92 ? -0.378 -18.416 6.488 1.00 91.25 92 PRO A C 1
ATOM 695 O O . PRO A 1 92 ? -0.888 -18.565 7.602 1.00 91.25 92 PRO A O 1
ATOM 698 N N . GLY A 1 93 ? -0.437 -17.265 5.836 1.00 91.94 93 GLY A N 1
ATOM 699 C CA . GLY A 1 93 ? -1.109 -16.088 6.355 1.00 91.94 93 GLY A CA 1
ATOM 700 C C . GLY A 1 93 ? -1.390 -15.061 5.272 1.00 91.94 93 GLY A C 1
ATOM 701 O O . GLY A 1 93 ? -1.126 -15.277 4.087 1.00 91.94 93 GLY A O 1
ATOM 702 N N . ALA A 1 94 ? -1.926 -13.932 5.701 1.00 92.88 94 ALA A N 1
ATOM 703 C CA . ALA A 1 94 ? -2.314 -12.830 4.837 1.00 92.88 94 ALA A CA 1
ATOM 704 C C . ALA A 1 94 ? -2.125 -11.503 5.573 1.00 92.88 94 ALA A C 1
ATOM 706 O O . ALA A 1 94 ? -1.959 -11.467 6.795 1.00 92.88 94 ALA A O 1
ATOM 707 N N . PHE A 1 95 ? -2.160 -10.395 4.843 1.00 93.19 95 PHE A N 1
ATOM 708 C CA . PHE A 1 95 ? -2.164 -9.076 5.458 1.00 93.19 95 PHE A CA 1
ATOM 709 C C . PHE A 1 95 ? -3.540 -8.767 6.034 1.00 93.19 95 PHE A C 1
ATOM 711 O O . PHE A 1 95 ? -4.551 -8.863 5.337 1.00 93.19 95 PHE A O 1
ATOM 718 N N . LEU A 1 96 ? -3.574 -8.381 7.306 1.00 93.62 96 LEU A N 1
ATOM 719 C CA . LEU A 1 96 ? -4.803 -7.995 7.981 1.00 93.62 96 LEU A CA 1
ATOM 720 C C . LEU A 1 96 ? -5.153 -6.552 7.631 1.00 93.62 96 LEU A C 1
ATOM 722 O O . LEU A 1 96 ? -4.377 -5.632 7.899 1.00 93.62 96 LEU A O 1
ATOM 726 N N . LEU A 1 97 ? -6.345 -6.360 7.079 1.00 94.75 97 LEU A N 1
ATOM 727 C CA . LEU A 1 97 ? -6.901 -5.050 6.791 1.00 94.75 97 LEU A CA 1
ATOM 728 C C . LEU A 1 97 ? -8.029 -4.739 7.771 1.00 94.75 97 LEU A C 1
ATOM 730 O O . LEU A 1 97 ? -8.983 -5.512 7.878 1.00 94.75 97 LEU A O 1
ATOM 734 N N . ASN A 1 98 ? -7.940 -3.597 8.449 1.00 95.06 98 ASN A N 1
ATOM 735 C CA . ASN A 1 98 ? -8.998 -3.087 9.319 1.00 95.06 98 ASN A CA 1
ATOM 736 C C . ASN A 1 98 ? -9.359 -1.641 8.939 1.00 95.06 98 ASN A C 1
ATOM 738 O O . ASN A 1 98 ? -8.463 -0.853 8.625 1.00 95.06 98 ASN A O 1
ATOM 742 N N . PRO A 1 99 ? -10.642 -1.255 8.997 1.00 96.38 99 PRO A N 1
ATOM 743 C CA . PRO A 1 99 ? -11.054 0.133 8.850 1.00 96.38 99 PRO A CA 1
ATOM 744 C C . PRO A 1 99 ? -10.663 0.983 10.064 1.00 96.38 99 PRO A C 1
ATOM 746 O O . PRO A 1 99 ? -10.844 0.572 11.211 1.00 96.38 99 PRO A O 1
ATOM 749 N N . LEU A 1 100 ? -10.178 2.191 9.803 1.00 96.12 100 LEU A N 1
ATOM 750 C CA . LEU A 1 100 ? -9.939 3.245 10.781 1.00 96.12 100 LEU A CA 1
ATOM 751 C C . LEU A 1 100 ? -10.916 4.390 10.520 1.00 96.12 100 LEU A C 1
ATOM 753 O O . LEU A 1 100 ? -10.787 5.135 9.541 1.00 96.12 100 LEU A O 1
ATOM 757 N N . GLU A 1 101 ? -11.907 4.506 11.393 1.00 95.50 101 GLU A N 1
ATOM 758 C CA . GLU A 1 101 ? -12.954 5.519 11.322 1.00 95.50 101 GLU A CA 1
ATOM 759 C C . GLU A 1 101 ? -12.497 6.809 11.996 1.00 95.50 101 GLU A C 1
ATOM 761 O O . GLU A 1 101 ? -11.863 6.795 13.056 1.00 95.50 101 GLU A O 1
ATOM 766 N N . ARG A 1 102 ? -12.834 7.946 11.385 1.00 94.12 102 ARG A N 1
ATOM 767 C CA . ARG A 1 102 ? -12.508 9.270 11.915 1.00 94.12 102 ARG A CA 1
ATOM 768 C C . ARG A 1 102 ? -13.719 10.184 11.827 1.00 94.12 102 ARG A C 1
ATOM 770 O O . ARG A 1 102 ? -14.421 10.138 10.816 1.00 94.12 102 ARG A O 1
ATOM 777 N N . PRO A 1 103 ? -13.956 11.036 12.835 1.00 89.44 103 PRO A N 1
ATOM 778 C CA . PRO A 1 103 ? -15.084 11.956 12.809 1.00 89.44 103 PRO A CA 1
ATOM 779 C C . PRO A 1 103 ? -15.051 12.854 11.565 1.00 89.44 103 PRO A C 1
ATOM 781 O O . PRO A 1 103 ? -14.051 13.517 11.304 1.00 89.44 103 PRO A O 1
ATOM 784 N N . GLY A 1 104 ? -16.144 12.871 10.796 1.00 88.31 104 GLY A N 1
ATOM 785 C CA . GLY A 1 104 ? -16.323 13.785 9.660 1.00 88.31 104 GLY A CA 1
ATOM 786 C C . GLY A 1 104 ? -15.405 13.550 8.453 1.00 88.31 104 GLY A C 1
ATOM 787 O O . GLY A 1 104 ? -15.356 14.405 7.572 1.00 88.31 104 GLY A O 1
ATOM 788 N N . ALA A 1 105 ? -14.687 12.425 8.388 1.00 92.50 105 ALA A N 1
ATOM 789 C CA . ALA A 1 105 ? -13.771 12.113 7.293 1.00 92.50 105 ALA A CA 1
ATOM 790 C C . ALA A 1 105 ? -14.016 10.703 6.727 1.00 92.50 105 ALA A C 1
ATOM 792 O O . ALA A 1 105 ? -14.495 9.831 7.452 1.00 92.50 105 ALA A O 1
ATOM 793 N N . PRO A 1 106 ? -13.643 10.441 5.459 1.00 94.62 106 PRO A N 1
ATOM 794 C CA . PRO A 1 106 ? -13.682 9.094 4.900 1.00 94.62 106 PRO A CA 1
ATOM 795 C C . PRO A 1 106 ? -12.852 8.109 5.731 1.00 94.62 106 PRO A C 1
ATOM 797 O O . PRO A 1 106 ? -11.754 8.443 6.209 1.00 94.62 106 PRO A O 1
ATOM 800 N N . THR A 1 107 ? -13.371 6.889 5.864 1.00 96.31 107 THR A N 1
ATOM 801 C CA . THR A 1 107 ? -12.717 5.798 6.588 1.00 96.31 107 THR A CA 1
ATOM 802 C C . THR A 1 107 ? -11.460 5.364 5.847 1.00 96.31 107 THR A C 1
ATOM 804 O O . THR A 1 107 ? -11.460 5.204 4.627 1.00 96.31 107 THR A O 1
ATOM 807 N N . ILE A 1 108 ? -10.368 5.155 6.576 1.00 96.81 108 ILE A N 1
ATOM 808 C CA . ILE A 1 108 ? -9.118 4.666 5.990 1.00 96.81 108 ILE A CA 1
ATOM 809 C C . ILE A 1 108 ? -9.054 3.154 6.145 1.00 96.81 108 ILE A C 1
ATOM 811 O O . ILE A 1 108 ? -9.227 2.639 7.244 1.00 96.81 108 ILE A O 1
ATOM 815 N N . ILE A 1 109 ? -8.741 2.437 5.068 1.00 97.06 109 ILE A N 1
ATOM 816 C CA . ILE A 1 109 ? -8.353 1.031 5.178 1.00 97.06 109 ILE A CA 1
ATOM 817 C C . ILE A 1 109 ? -6.901 0.977 5.653 1.00 97.06 109 ILE A C 1
ATOM 819 O O . ILE A 1 109 ? -6.013 1.559 5.027 1.00 97.06 109 ILE A O 1
ATOM 823 N N . VAL A 1 110 ? -6.659 0.302 6.775 1.00 96.25 110 VAL A N 1
ATOM 824 C CA . VAL A 1 110 ? -5.333 0.154 7.378 1.00 96.25 110 VAL A CA 1
ATOM 825 C C . VAL A 1 110 ? -4.848 -1.273 7.183 1.00 96.25 110 VAL A C 1
ATOM 827 O O . VAL A 1 110 ? -5.460 -2.211 7.687 1.00 96.25 110 VAL A O 1
ATOM 830 N N . ASN A 1 111 ? -3.720 -1.439 6.497 1.00 95.38 111 ASN A N 1
ATOM 831 C CA . ASN A 1 111 ? -2.975 -2.691 6.476 1.00 95.38 111 ASN A CA 1
ATOM 832 C C . ASN A 1 111 ? -2.098 -2.768 7.727 1.00 95.38 111 ASN A C 1
ATOM 834 O O . ASN A 1 111 ? -1.162 -1.987 7.882 1.00 95.38 111 ASN A O 1
ATOM 838 N N . ARG A 1 112 ? -2.410 -3.709 8.617 1.00 92.00 112 ARG A N 1
ATOM 839 C CA . ARG A 1 112 ? -1.756 -3.884 9.922 1.00 92.00 112 ARG A CA 1
ATOM 840 C C . ARG A 1 112 ? -0.566 -4.839 9.894 1.00 92.00 112 ARG A C 1
ATOM 842 O O . ARG A 1 112 ? -0.009 -5.151 10.942 1.00 92.00 112 ARG A O 1
ATOM 849 N N . GLY A 1 113 ? -0.184 -5.306 8.712 1.00 91.19 113 GLY A N 1
ATOM 850 C CA . GLY A 1 113 ? 0.859 -6.301 8.542 1.00 91.19 113 GLY A CA 1
ATOM 851 C C . GLY A 1 113 ? 0.312 -7.718 8.417 1.00 91.19 113 GLY A C 1
ATOM 852 O O . GLY A 1 113 ? -0.894 -7.958 8.339 1.00 91.19 113 GLY A O 1
ATOM 853 N N . TRP A 1 114 ? 1.246 -8.656 8.326 1.00 92.31 114 TRP A N 1
ATOM 854 C CA . TRP A 1 114 ? 0.957 -10.064 8.094 1.00 92.31 114 TRP A CA 1
ATOM 855 C C . TRP A 1 114 ? 0.505 -10.751 9.382 1.00 92.31 114 TRP A C 1
ATOM 857 O O . TRP A 1 114 ? 1.122 -10.573 10.434 1.00 92.31 114 TRP A O 1
ATOM 867 N N . VAL A 1 115 ? -0.534 -11.574 9.275 1.00 89.88 115 VAL A N 1
ATOM 868 C CA . VAL A 1 115 ? -1.015 -12.444 10.348 1.00 89.88 115 VAL A CA 1
ATOM 869 C C . VAL A 1 115 ? -1.171 -13.878 9.830 1.00 89.88 115 VAL A C 1
ATOM 871 O O . VAL A 1 115 ? -1.600 -14.067 8.688 1.00 89.88 115 VAL A O 1
ATOM 874 N N . PRO A 1 116 ? -0.867 -14.900 10.649 1.00 89.88 116 PRO A N 1
ATOM 875 C CA . PRO A 1 116 ? -1.274 -16.270 10.361 1.00 89.88 116 PRO A CA 1
ATOM 876 C C . PRO A 1 116 ? -2.796 -16.374 10.209 1.00 89.88 116 PRO A C 1
ATOM 878 O O . PRO A 1 116 ? -3.546 -15.648 10.868 1.00 89.88 116 PRO A O 1
ATOM 881 N N . ASN A 1 117 ? -3.260 -17.305 9.376 1.00 83.62 117 ASN A N 1
ATOM 882 C CA . ASN A 1 117 ? -4.694 -17.463 9.108 1.00 83.62 117 ASN A CA 1
ATOM 883 C C . ASN A 1 117 ? -5.523 -17.794 10.365 1.00 83.62 117 ASN A C 1
ATOM 885 O O . ASN A 1 117 ? -6.669 -17.350 10.464 1.00 83.62 117 ASN A O 1
ATOM 889 N N . ASP A 1 118 ? -4.921 -18.497 11.328 1.00 75.81 118 ASP A N 1
ATOM 890 C CA . ASP A 1 118 ? -5.596 -19.062 12.504 1.00 75.81 118 ASP A CA 1
ATOM 891 C C . ASP A 1 118 ? -5.502 -18.180 13.765 1.00 75.81 118 ASP A C 1
ATOM 893 O O . ASP A 1 118 ? -5.778 -18.641 14.873 1.00 75.81 118 ASP A O 1
ATOM 897 N N . VAL A 1 119 ? -5.095 -16.908 13.642 1.00 69.94 119 VAL A N 1
ATOM 898 C CA . VAL A 1 119 ? -4.998 -16.013 14.810 1.00 69.94 119 VAL A CA 1
ATOM 899 C C . VAL A 1 119 ? -6.381 -15.482 15.210 1.00 69.94 119 VAL A C 1
ATOM 901 O O . VAL A 1 119 ? -7.076 -14.907 14.361 1.00 69.94 119 VAL A O 1
ATOM 904 N N . PRO A 1 120 ? -6.777 -15.603 16.496 1.00 69.94 120 PRO A N 1
ATOM 905 C CA . PRO A 1 120 ? -7.986 -14.977 17.018 1.00 69.94 120 PRO A CA 1
ATOM 906 C C . PRO A 1 120 ? -7.970 -13.467 16.784 1.00 69.94 120 PRO A C 1
ATOM 908 O O . PRO A 1 120 ? -6.978 -12.792 17.065 1.00 69.94 120 PRO A O 1
ATOM 911 N N . ARG A 1 121 ? -9.079 -12.925 16.280 1.00 70.69 121 ARG A N 1
ATOM 912 C CA . ARG A 1 121 ? -9.195 -11.496 15.977 1.00 70.69 121 ARG A CA 1
ATOM 913 C C . ARG A 1 121 ? -10.076 -10.829 17.026 1.00 70.69 121 ARG A C 1
ATOM 915 O O . ARG A 1 121 ? -11.181 -11.319 17.259 1.00 70.69 121 ARG A O 1
ATOM 922 N N . PRO A 1 122 ? -9.613 -9.739 17.657 1.00 71.56 122 PRO A N 1
ATOM 923 C CA . PRO A 1 122 ? -10.456 -8.951 18.542 1.00 71.56 122 PRO A CA 1
ATOM 924 C C . PRO A 1 122 ? -11.708 -8.457 17.812 1.00 71.56 122 PRO A C 1
ATOM 926 O O . PRO A 1 122 ? -11.658 -8.166 16.621 1.00 71.56 122 PRO A O 1
ATOM 929 N N . THR A 1 123 ? -12.816 -8.333 18.534 1.00 74.19 123 THR A N 1
ATOM 930 C CA . THR A 1 123 ? -14.134 -7.995 17.972 1.00 74.19 123 THR A CA 1
ATOM 931 C C . THR A 1 123 ? -14.641 -6.620 18.402 1.00 74.19 123 THR A C 1
ATOM 933 O O . THR A 1 123 ? -15.820 -6.328 18.240 1.00 74.19 123 THR A O 1
ATOM 936 N N . ALA A 1 124 ? -13.789 -5.777 18.984 1.00 80.00 124 ALA A N 1
ATOM 937 C CA . ALA A 1 124 ? -14.187 -4.468 19.489 1.00 80.00 124 ALA A CA 1
ATOM 938 C C . ALA A 1 124 ? -13.552 -3.337 18.675 1.00 80.00 124 ALA A C 1
ATOM 940 O O . ALA A 1 124 ? -12.428 -3.451 18.189 1.00 80.00 124 ALA A O 1
ATOM 941 N N . ALA A 1 125 ? -14.266 -2.220 18.559 1.00 83.50 125 ALA A N 1
ATOM 942 C CA . ALA A 1 125 ? -13.672 -0.976 18.100 1.00 83.50 125 ALA A CA 1
ATOM 943 C C . ALA A 1 125 ? -12.824 -0.373 19.227 1.00 83.50 125 ALA A C 1
ATOM 945 O O . ALA A 1 125 ? -13.279 -0.302 20.371 1.00 83.50 125 ALA A O 1
ATOM 946 N N . THR A 1 126 ? -11.606 0.061 18.914 1.00 87.75 126 THR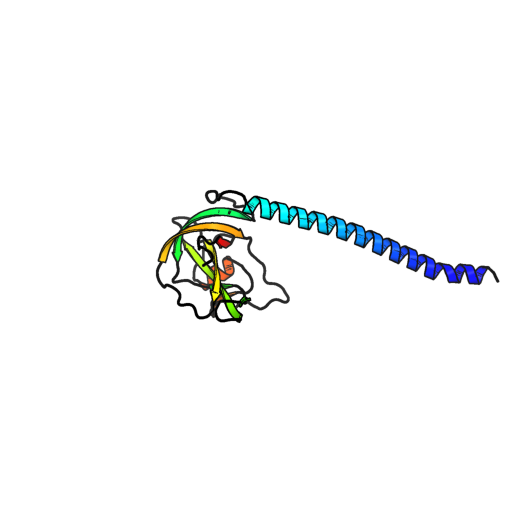 A N 1
ATOM 947 C CA . THR A 1 126 ? -10.695 0.642 19.910 1.00 87.75 126 THR A CA 1
ATOM 948 C C . THR A 1 126 ? -10.034 1.911 19.381 1.00 87.75 126 THR A C 1
ATOM 950 O O . THR A 1 126 ? -9.596 1.903 18.223 1.00 87.75 126 THR A O 1
ATOM 953 N N . PRO A 1 127 ? -9.867 2.958 20.211 1.00 91.31 127 PRO A N 1
ATOM 954 C CA . PRO A 1 127 ? -9.069 4.118 19.839 1.00 91.31 127 PRO A CA 1
ATOM 955 C C . PRO A 1 127 ? -7.644 3.686 19.494 1.00 91.31 127 PRO A C 1
ATOM 957 O O . PRO A 1 127 ? -7.037 2.907 20.232 1.00 91.31 127 PRO A O 1
ATOM 960 N N . ALA A 1 128 ? -7.117 4.169 18.374 1.00 90.75 128 ALA A N 1
ATOM 961 C CA . ALA A 1 128 ? -5.761 3.862 17.947 1.00 90.75 128 ALA A CA 1
ATOM 962 C C . ALA A 1 128 ? -5.118 5.051 17.229 1.00 90.75 128 ALA A C 1
ATOM 964 O O . ALA A 1 128 ? -5.741 5.701 16.385 1.00 90.75 128 ALA A O 1
ATOM 965 N N . THR A 1 129 ? -3.839 5.269 17.526 1.00 93.12 129 THR A N 1
ATOM 966 C CA . THR A 1 129 ? -2.944 6.140 16.763 1.00 93.12 129 THR A CA 1
ATOM 967 C C . THR A 1 129 ? -2.081 5.249 15.880 1.00 93.12 129 THR A C 1
ATOM 969 O O . THR A 1 129 ? -1.305 4.438 16.379 1.00 93.12 129 THR A O 1
ATOM 972 N N . ILE A 1 130 ? -2.251 5.356 14.564 1.00 92.94 130 ILE A N 1
ATOM 973 C CA . ILE A 1 130 ? -1.541 4.547 13.575 1.00 92.94 130 ILE A CA 1
ATOM 974 C C . ILE A 1 130 ? -0.552 5.429 12.826 1.00 92.94 130 ILE A C 1
ATOM 976 O O . ILE A 1 130 ? -0.932 6.415 12.193 1.00 92.94 130 ILE A O 1
ATOM 980 N N . GLU A 1 131 ? 0.714 5.033 12.852 1.00 94.06 131 GLU A N 1
ATOM 981 C CA . GLU A 1 131 ? 1.723 5.537 11.929 1.00 94.06 131 GLU A CA 1
ATOM 982 C C . GLU A 1 131 ? 1.852 4.594 10.744 1.00 94.06 131 GLU A C 1
ATOM 984 O O . GLU A 1 131 ? 1.868 3.377 10.912 1.00 94.06 131 GLU A O 1
ATOM 989 N N . GLY A 1 132 ? 1.924 5.135 9.534 1.00 93.06 132 GLY A N 1
ATOM 990 C CA . GLY A 1 132 ? 1.946 4.312 8.335 1.00 93.06 132 GLY A CA 1
ATOM 991 C C . GLY A 1 132 ? 2.315 5.064 7.071 1.00 93.06 132 GLY A C 1
ATOM 992 O O . GLY A 1 132 ? 2.338 6.292 7.042 1.00 93.06 132 GLY A O 1
ATOM 993 N N . TYR A 1 133 ? 2.571 4.310 6.009 1.00 93.19 133 TYR A N 1
ATOM 994 C CA . TYR A 1 133 ? 2.805 4.853 4.676 1.00 93.19 133 TYR A CA 1
ATOM 995 C C . TYR A 1 133 ? 1.527 4.861 3.854 1.00 93.19 133 TYR A C 1
ATOM 997 O O . TYR A 1 133 ? 0.746 3.906 3.866 1.00 93.19 133 TYR A O 1
ATOM 1005 N N . ILE A 1 134 ? 1.355 5.924 3.079 1.00 94.38 134 ILE A N 1
ATOM 1006 C CA . ILE A 1 134 ? 0.279 6.026 2.098 1.00 94.38 134 ILE A CA 1
ATOM 1007 C C . ILE A 1 134 ? 0.592 5.103 0.924 1.00 94.38 134 ILE A C 1
ATOM 1009 O O . ILE A 1 134 ? 1.581 5.296 0.210 1.00 94.38 134 ILE A O 1
ATOM 1013 N N . ARG A 1 135 ? -0.267 4.108 0.710 1.00 94.06 135 ARG A N 1
ATOM 1014 C CA . ARG A 1 135 ? -0.193 3.199 -0.430 1.00 94.06 135 ARG A CA 1
ATOM 1015 C C . ARG A 1 135 ? -1.326 3.495 -1.415 1.00 94.06 135 ARG A C 1
ATOM 1017 O O . ARG A 1 135 ? -2.494 3.414 -1.023 1.00 94.06 135 ARG A O 1
ATOM 1024 N N . PRO A 1 136 ? -0.996 3.830 -2.675 1.00 93.69 136 PRO A N 1
ATOM 1025 C CA . PRO A 1 136 ? -1.986 4.007 -3.731 1.00 93.69 136 PRO A CA 1
ATOM 1026 C C . PRO A 1 136 ? -2.839 2.750 -3.941 1.00 93.69 136 PRO A C 1
ATOM 1028 O O . PRO A 1 136 ? -2.364 1.647 -3.652 1.00 93.69 136 PRO A O 1
ATOM 1031 N N . PRO A 1 137 ? -4.066 2.904 -4.464 1.00 94.12 137 PRO A N 1
ATOM 1032 C CA . PRO A 1 137 ? -4.932 1.777 -4.768 1.00 94.12 137 PRO A CA 1
ATOM 1033 C C . PRO A 1 137 ? -4.307 0.918 -5.869 1.00 94.12 137 PRO A C 1
ATOM 1035 O O . PRO A 1 137 ? -3.756 1.428 -6.850 1.00 94.12 137 PRO A O 1
ATOM 1038 N N . GLU A 1 138 ? -4.388 -0.397 -5.704 1.00 92.19 138 GLU A N 1
ATOM 1039 C CA . GLU A 1 138 ? -3.904 -1.349 -6.697 1.00 92.19 138 GLU A CA 1
ATOM 1040 C C . GLU A 1 138 ? -5.043 -1.810 -7.599 1.00 92.19 138 GLU A C 1
ATOM 1042 O O . GLU A 1 138 ? -6.133 -2.130 -7.136 1.00 92.19 138 GLU A O 1
ATOM 1047 N N . GLN A 1 139 ? -4.772 -1.881 -8.903 1.00 87.06 139 GLN A N 1
ATOM 1048 C CA . GLN A 1 139 ? -5.723 -2.451 -9.850 1.00 87.06 139 GLN A CA 1
ATOM 1049 C C . GLN A 1 139 ? -5.572 -3.977 -9.914 1.00 87.06 139 GLN A C 1
ATOM 1051 O O . GLN A 1 139 ? -4.439 -4.480 -9.888 1.00 87.06 139 GLN A O 1
ATOM 1056 N N . PRO A 1 140 ? -6.679 -4.722 -10.081 1.00 83.94 140 PRO A N 1
ATOM 1057 C CA . PRO A 1 140 ? -6.631 -6.155 -10.329 1.00 83.94 140 PRO A CA 1
ATOM 1058 C C . PRO A 1 140 ? -5.757 -6.481 -11.543 1.00 83.94 140 PRO A C 1
ATOM 1060 O O . PRO A 1 140 ? -5.883 -5.889 -12.618 1.00 83.94 140 PRO A O 1
ATOM 1063 N N . LYS A 1 141 ? -4.852 -7.449 -11.388 1.00 84.00 141 LYS A N 1
ATOM 1064 C CA . LYS A 1 141 ? -3.987 -7.898 -12.486 1.00 84.00 141 LYS A CA 1
ATOM 1065 C C . LYS A 1 141 ? -4.753 -8.864 -13.385 1.00 84.00 141 LYS A C 1
ATOM 1067 O O . LYS A 1 141 ? -5.390 -9.789 -12.898 1.00 84.00 141 LYS A O 1
ATOM 1072 N N . ARG A 1 142 ? -4.588 -8.730 -14.705 1.00 83.12 142 ARG A N 1
ATOM 1073 C CA . ARG A 1 142 ? -5.242 -9.590 -15.716 1.00 83.12 142 ARG A CA 1
ATOM 1074 C C . ARG A 1 142 ? -4.977 -11.095 -15.541 1.00 83.12 142 ARG A C 1
ATOM 1076 O O . ARG A 1 142 ? -5.813 -11.900 -15.920 1.00 83.12 142 ARG A O 1
ATOM 1083 N N . PHE A 1 143 ? -3.823 -11.458 -14.985 1.00 84.88 143 PHE A N 1
ATOM 1084 C CA . PHE A 1 143 ? -3.431 -12.842 -14.688 1.00 84.88 143 PHE A CA 1
ATOM 1085 C C . PHE A 1 143 ? -3.260 -13.080 -13.176 1.00 84.88 143 PHE A C 1
ATOM 1087 O O . PHE A 1 143 ? -2.464 -13.920 -12.765 1.00 84.88 143 PHE A O 1
ATOM 1094 N N . GLY A 1 144 ? -3.929 -12.276 -12.344 1.00 80.94 144 GLY A N 1
ATOM 1095 C CA . GLY A 1 144 ? -3.938 -12.431 -10.890 1.00 80.94 144 GLY A CA 1
ATOM 1096 C C . GLY A 1 144 ? -5.066 -13.345 -10.412 1.00 80.94 144 GLY A C 1
ATOM 1097 O O . GLY A 1 144 ? -6.000 -13.636 -11.156 1.00 80.94 144 GLY A O 1
ATOM 1098 N N . ALA A 1 145 ? -4.982 -13.771 -9.151 1.00 86.88 145 ALA A N 1
ATOM 1099 C CA . ALA A 1 145 ? -6.124 -14.363 -8.466 1.00 86.88 145 ALA A CA 1
ATOM 1100 C C . ALA A 1 145 ? -7.259 -13.330 -8.356 1.00 86.88 145 ALA A C 1
ATOM 1102 O O . ALA A 1 145 ? -7.002 -12.134 -8.207 1.00 86.88 145 ALA A O 1
ATOM 1103 N N . ALA A 1 146 ? -8.500 -13.798 -8.472 1.00 88.69 146 ALA A N 1
ATOM 1104 C CA . ALA A 1 146 ? -9.681 -12.955 -8.355 1.00 88.69 146 ALA A CA 1
ATOM 1105 C C . ALA A 1 146 ? -10.041 -12.742 -6.882 1.00 88.69 146 ALA A C 1
ATOM 1107 O O . ALA A 1 146 ? -9.954 -13.676 -6.088 1.00 88.69 146 ALA A O 1
ATOM 1108 N N . ASP A 1 147 ? -10.464 -11.528 -6.535 1.00 91.56 147 ASP A N 1
ATOM 1109 C CA . ASP A 1 147 ? -10.952 -11.214 -5.194 1.00 91.56 147 ASP A CA 1
ATOM 1110 C C . ASP A 1 147 ? -12.201 -12.040 -4.850 1.00 91.56 147 ASP A C 1
ATOM 1112 O O . ASP A 1 147 ? -13.034 -12.343 -5.707 1.00 91.56 147 ASP A O 1
ATOM 1116 N N . GLU A 1 148 ? -12.369 -12.340 -3.566 1.00 92.69 148 GLU A N 1
ATOM 1117 C CA . GLU A 1 148 ? -13.531 -13.019 -2.994 1.00 92.69 148 GLU A CA 1
ATOM 1118 C C . GLU A 1 148 ? -14.196 -12.099 -1.947 1.00 92.69 148 GLU A C 1
ATOM 1120 O O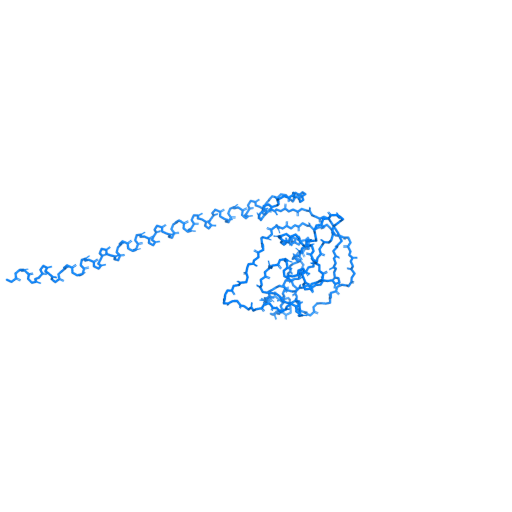 . GLU A 1 148 ? -14.034 -12.308 -0.736 1.00 92.69 148 GLU A O 1
ATOM 1125 N N . PRO A 1 149 ? -14.967 -11.069 -2.363 1.00 91.75 149 PRO A N 1
ATOM 1126 C CA . PRO A 1 149 ? -15.528 -10.077 -1.442 1.00 91.75 149 PRO A CA 1
ATOM 1127 C C . PRO A 1 149 ? -16.436 -10.683 -0.367 1.00 91.75 149 PRO A C 1
ATOM 1129 O O . PRO A 1 149 ? -16.408 -10.247 0.781 1.00 91.75 149 PRO A O 1
ATOM 1132 N N . ALA A 1 150 ? -17.192 -11.734 -0.708 1.00 90.44 150 ALA A N 1
ATOM 1133 C CA . ALA A 1 150 ? -18.054 -12.447 0.237 1.00 90.44 150 ALA A CA 1
ATOM 1134 C C . ALA A 1 150 ? -17.260 -13.128 1.367 1.00 90.44 150 ALA A C 1
ATOM 1136 O O . ALA A 1 150 ? -17.715 -13.163 2.508 1.00 90.44 150 ALA A O 1
ATOM 1137 N N . ALA A 1 151 ? -16.054 -13.618 1.067 1.00 89.94 151 ALA A N 1
ATOM 1138 C CA . ALA A 1 151 ? -15.132 -14.187 2.048 1.00 89.94 151 ALA A CA 1
ATOM 1139 C C . ALA A 1 151 ? -14.195 -13.132 2.670 1.00 89.94 151 ALA A C 1
ATOM 1141 O O . ALA A 1 151 ? -13.342 -13.478 3.490 1.00 89.94 151 ALA A O 1
ATOM 1142 N N . ARG A 1 152 ? -14.331 -11.854 2.276 1.00 92.19 152 ARG A N 1
ATOM 1143 C CA . ARG A 1 152 ? -13.445 -10.735 2.641 1.00 92.19 152 ARG A CA 1
ATOM 1144 C C . ARG A 1 152 ? -11.969 -11.041 2.369 1.00 92.19 152 ARG A C 1
ATOM 1146 O O . ARG A 1 152 ? -11.098 -10.682 3.165 1.00 92.19 152 ARG A O 1
ATOM 1153 N N . ARG A 1 153 ? -11.690 -11.729 1.260 1.00 92.69 153 ARG A N 1
ATOM 1154 C CA . ARG A 1 153 ? -10.335 -12.044 0.794 1.00 92.69 153 ARG A CA 1
ATOM 1155 C C . ARG A 1 153 ? -10.064 -11.318 -0.510 1.00 92.69 153 ARG A C 1
ATOM 1157 O O . ARG A 1 153 ? -10.865 -11.386 -1.434 1.00 92.69 153 ARG A O 1
ATOM 1164 N N . PHE A 1 154 ? -8.930 -10.643 -0.569 1.00 94.12 154 PHE A N 1
ATOM 1165 C CA . PHE A 1 154 ? -8.545 -9.790 -1.680 1.00 94.12 154 PHE A CA 1
ATOM 1166 C C . PHE A 1 154 ? -7.110 -10.090 -2.098 1.00 94.12 154 PHE A C 1
ATOM 1168 O O . PHE A 1 154 ? -6.257 -10.430 -1.281 1.00 94.12 154 PHE A O 1
ATOM 1175 N N . TYR A 1 155 ? -6.836 -9.929 -3.379 1.00 92.81 155 TYR A N 1
ATOM 1176 C CA . TYR A 1 155 ? -5.539 -10.092 -4.024 1.00 92.81 155 TYR A CA 1
ATOM 1177 C C . TYR A 1 155 ? -5.090 -8.801 -4.714 1.00 92.81 155 TYR A C 1
ATOM 1179 O O . TYR A 1 155 ? -3.910 -8.677 -5.046 1.00 92.81 155 TYR A O 1
ATOM 1187 N N . ALA A 1 156 ? -5.992 -7.828 -4.878 1.00 93.19 156 ALA A N 1
ATOM 1188 C CA . ALA A 1 156 ? -5.670 -6.433 -5.157 1.00 93.19 156 ALA A CA 1
ATOM 1189 C C . ALA A 1 156 ? -5.953 -5.561 -3.924 1.00 93.19 156 ALA A C 1
ATOM 1191 O O . ALA A 1 156 ? -6.969 -5.717 -3.247 1.00 93.19 156 ALA A O 1
ATOM 1192 N N . LEU A 1 157 ? -5.050 -4.626 -3.625 1.00 94.44 157 LEU A N 1
ATOM 1193 C CA . LEU A 1 157 ? -5.234 -3.663 -2.541 1.00 94.44 157 LEU A CA 1
ATOM 1194 C C . LEU A 1 157 ? -6.057 -2.456 -3.019 1.00 94.44 157 LEU A C 1
ATOM 1196 O O . LEU A 1 157 ? -5.534 -1.348 -3.159 1.00 94.44 157 LEU A O 1
ATOM 1200 N N . ASP A 1 158 ? -7.340 -2.684 -3.297 1.00 94.94 158 ASP A N 1
ATOM 1201 C CA . ASP A 1 158 ? -8.298 -1.638 -3.663 1.00 94.94 158 ASP A CA 1
ATOM 1202 C C . ASP A 1 158 ? -9.165 -1.241 -2.449 1.00 94.94 158 ASP A C 1
ATOM 1204 O O . ASP A 1 158 ? -10.060 -1.999 -2.055 1.00 94.94 158 ASP A O 1
ATOM 1208 N N . PRO A 1 159 ? -8.943 -0.057 -1.841 1.00 95.12 159 PRO A N 1
ATOM 1209 C CA . PRO A 1 159 ? -9.695 0.373 -0.670 1.00 95.12 159 PRO A CA 1
ATOM 1210 C C . PRO A 1 159 ? -11.200 0.484 -0.942 1.00 95.12 159 PRO A C 1
ATOM 1212 O O . PRO A 1 159 ? -11.974 0.233 -0.019 1.00 95.12 159 PRO A O 1
ATOM 1215 N N . ALA A 1 160 ? -11.628 0.802 -2.172 1.00 94.62 160 ALA A N 1
ATOM 1216 C CA . ALA A 1 160 ? -13.045 0.919 -2.525 1.00 94.62 160 ALA A CA 1
ATOM 1217 C C . ALA A 1 160 ? -13.744 -0.446 -2.516 1.00 94.62 160 ALA A C 1
ATOM 1219 O O . ALA A 1 160 ? -14.761 -0.615 -1.838 1.00 94.62 160 ALA A O 1
ATOM 1220 N N . ALA A 1 161 ? -13.169 -1.438 -3.202 1.00 93.75 161 ALA A N 1
ATOM 1221 C CA . ALA A 1 161 ? -13.685 -2.807 -3.207 1.00 93.75 161 ALA A CA 1
ATOM 1222 C C . ALA A 1 161 ? -13.669 -3.434 -1.801 1.00 93.75 161 ALA A C 1
ATOM 1224 O O . ALA A 1 161 ? -14.651 -4.053 -1.373 1.00 93.75 161 ALA A O 1
ATOM 1225 N N . ILE A 1 162 ? -12.582 -3.221 -1.052 1.00 95.44 162 ILE A N 1
ATOM 1226 C CA . ILE A 1 162 ? -12.448 -3.706 0.325 1.00 95.44 162 ILE A CA 1
ATOM 1227 C C . ILE A 1 162 ? -13.496 -3.047 1.228 1.00 95.44 162 ILE A C 1
ATOM 1229 O O . ILE A 1 162 ? -14.226 -3.753 1.926 1.00 95.44 162 ILE A O 1
ATOM 1233 N N . GLY A 1 163 ? -13.620 -1.718 1.185 1.00 95.31 163 GLY A N 1
ATOM 1234 C CA . GLY A 1 163 ? -14.602 -0.958 1.960 1.00 95.31 163 GLY A CA 1
ATOM 1235 C C . GLY A 1 163 ? -16.033 -1.422 1.710 1.00 95.31 163 GLY A C 1
ATOM 1236 O O . GLY A 1 163 ? -16.765 -1.693 2.664 1.00 95.31 163 GLY A O 1
ATOM 1237 N N . ALA A 1 164 ? -16.400 -1.627 0.443 1.00 94.69 164 ALA A N 1
ATOM 1238 C CA . ALA A 1 164 ? -17.718 -2.131 0.065 1.00 94.69 164 ALA A CA 1
ATOM 1239 C C . ALA A 1 164 ? -18.031 -3.501 0.698 1.00 94.69 164 ALA A C 1
ATOM 1241 O O . ALA A 1 164 ? -19.125 -3.691 1.230 1.00 94.69 164 ALA A O 1
ATOM 1242 N N . SER A 1 165 ? -17.067 -4.431 0.732 1.00 94.50 165 SER A N 1
ATOM 1243 C CA . SER A 1 165 ? -17.249 -5.750 1.376 1.00 94.50 165 SER A CA 1
ATOM 1244 C C . SER A 1 165 ? -17.405 -5.694 2.901 1.00 94.50 165 SER A C 1
ATOM 1246 O O . SER A 1 165 ? -17.949 -6.613 3.520 1.00 94.50 165 SER A O 1
ATOM 1248 N N . LEU A 1 166 ? -16.926 -4.609 3.511 1.00 93.88 166 LEU A N 1
ATOM 1249 C CA . LEU A 1 166 ? -17.045 -4.335 4.940 1.00 93.88 166 LEU A CA 1
ATOM 1250 C C . LEU A 1 166 ? -18.290 -3.498 5.271 1.00 93.88 166 LEU A C 1
ATOM 1252 O O . LEU A 1 166 ? -18.524 -3.213 6.442 1.00 93.88 166 LEU A O 1
ATOM 1256 N N . GLY A 1 167 ? -19.097 -3.126 4.270 1.00 93.94 167 GLY A N 1
ATOM 1257 C CA . GLY A 1 167 ? -20.278 -2.279 4.448 1.00 93.94 167 GLY A CA 1
ATOM 1258 C C . GLY A 1 167 ? -19.950 -0.798 4.657 1.00 93.94 167 GLY A C 1
ATOM 1259 O O . GLY A 1 167 ? -20.751 -0.074 5.241 1.00 93.94 167 GLY A O 1
ATOM 1260 N N . ILE A 1 168 ? -18.777 -0.342 4.206 1.00 93.62 168 ILE A N 1
ATOM 1261 C CA . ILE A 1 168 ? -18.279 1.026 4.389 1.00 93.62 168 ILE A CA 1
ATOM 1262 C C . ILE A 1 168 ? -18.264 1.738 3.029 1.00 93.62 168 ILE A C 1
ATOM 1264 O O . ILE A 1 168 ? -17.352 1.511 2.233 1.00 93.62 168 ILE A O 1
ATOM 1268 N N . PRO A 1 169 ? -19.252 2.604 2.737 1.00 83.62 169 PRO A N 1
ATOM 1269 C CA . PRO A 1 169 ? -19.384 3.223 1.417 1.00 83.62 169 PRO A CA 1
ATOM 1270 C C . PRO A 1 169 ? -18.407 4.386 1.182 1.00 83.62 169 PRO A C 1
ATOM 1272 O O . PRO A 1 169 ? -18.056 4.666 0.040 1.00 83.62 169 PRO A O 1
ATOM 1275 N N . ALA A 1 170 ? -17.967 5.072 2.242 1.00 93.31 170 ALA A N 1
ATOM 1276 C CA . ALA A 1 170 ? -17.094 6.242 2.155 1.00 93.31 170 ALA A CA 1
ATOM 1277 C C . ALA A 1 170 ? -15.687 5.911 2.666 1.00 93.31 170 ALA A C 1
ATOM 1279 O O . ALA A 1 170 ? -15.395 6.038 3.858 1.00 93.31 170 ALA A O 1
ATOM 1280 N N . VAL A 1 171 ? -14.813 5.496 1.750 1.00 95.19 171 VAL A N 1
ATOM 1281 C CA . VAL A 1 171 ? -13.408 5.192 2.042 1.00 95.19 171 VAL A CA 1
ATOM 1282 C C . VAL A 1 171 ? -12.458 6.193 1.397 1.00 95.19 171 VAL A C 1
ATOM 1284 O O . VAL A 1 171 ? -12.737 6.751 0.337 1.00 95.19 171 VAL A O 1
ATOM 1287 N N . ALA A 1 172 ? -11.319 6.423 2.044 1.00 95.38 172 ALA A N 1
ATOM 1288 C CA . ALA A 1 172 ? -10.234 7.196 1.460 1.00 95.38 172 ALA A CA 1
ATOM 1289 C C . ALA A 1 172 ? -9.690 6.496 0.194 1.00 95.38 172 ALA A C 1
ATOM 1291 O O . ALA A 1 172 ? -9.623 5.265 0.161 1.00 95.38 172 ALA A O 1
ATOM 1292 N N . PRO A 1 173 ? -9.240 7.245 -0.832 1.00 94.75 173 PRO A N 1
ATOM 1293 C CA . PRO A 1 173 ? -8.763 6.683 -2.100 1.00 94.75 173 PRO A CA 1
ATOM 1294 C C . PRO A 1 173 ? -7.347 6.080 -2.003 1.00 94.75 173 PRO A C 1
ATOM 1296 O O . PRO A 1 173 ? -6.615 6.037 -2.986 1.00 94.75 173 PRO A O 1
ATOM 1299 N N . PHE A 1 174 ? -6.929 5.650 -0.814 1.00 95.44 174 PHE A N 1
ATOM 1300 C CA . PHE A 1 174 ? -5.627 5.058 -0.526 1.00 95.44 174 PHE A CA 1
ATOM 1301 C C . PHE A 1 174 ? -5.734 4.125 0.685 1.00 95.44 174 PHE A C 1
ATOM 1303 O O . PHE A 1 174 ? -6.655 4.230 1.498 1.00 95.44 174 PHE A O 1
ATOM 1310 N N . THR A 1 175 ? -4.755 3.235 0.830 1.00 96.25 175 THR A N 1
ATOM 1311 C CA . THR A 1 175 ? -4.596 2.390 2.023 1.00 96.25 175 THR A CA 1
ATOM 1312 C C . THR A 1 175 ? -3.458 2.933 2.881 1.00 96.25 175 THR A C 1
ATOM 1314 O O . THR A 1 175 ? -2.444 3.392 2.355 1.00 96.25 175 THR A O 1
ATOM 1317 N N . LEU A 1 176 ? -3.592 2.861 4.203 1.00 95.94 176 LEU A N 1
ATOM 1318 C CA . LEU A 1 176 ? -2.507 3.160 5.134 1.00 95.94 176 LEU A CA 1
ATOM 1319 C C . LEU A 1 176 ? -1.800 1.860 5.527 1.00 95.94 176 LEU A C 1
ATOM 1321 O O . LEU A 1 176 ? -2.399 0.996 6.159 1.00 95.94 176 LEU A O 1
ATOM 1325 N N . VAL A 1 177 ? -0.532 1.701 5.163 1.00 94.88 177 VAL A N 1
ATOM 1326 C CA . VAL A 1 177 ? 0.276 0.549 5.586 1.00 94.88 177 VAL A CA 1
ATOM 1327 C C . VAL A 1 177 ? 0.950 0.896 6.900 1.00 94.88 177 VAL A C 1
ATOM 1329 O O . VAL A 1 177 ? 1.872 1.706 6.913 1.00 94.88 177 VAL A O 1
ATOM 1332 N N . ALA A 1 178 ? 0.469 0.312 7.994 1.00 92.75 178 ALA A N 1
ATOM 1333 C CA . ALA A 1 178 ? 0.969 0.595 9.327 1.00 92.75 178 ALA A CA 1
ATOM 1334 C C . ALA A 1 178 ? 2.450 0.213 9.445 1.00 92.75 178 ALA A C 1
ATOM 1336 O O . ALA A 1 178 ? 2.854 -0.901 9.099 1.00 92.75 178 ALA A O 1
ATOM 1337 N N . VAL A 1 179 ? 3.248 1.137 9.970 1.00 87.00 179 VAL A N 1
ATOM 1338 C CA . VAL A 1 179 ? 4.567 0.830 10.507 1.00 87.00 179 VAL A CA 1
ATOM 1339 C C . VAL A 1 179 ? 4.313 0.226 11.878 1.00 87.00 179 VAL A C 1
ATOM 1341 O O . VAL A 1 179 ? 3.753 0.871 12.758 1.00 87.00 179 VAL A O 1
ATOM 1344 N N . SER A 1 180 ? 4.628 -1.053 12.042 1.00 68.81 180 SER A N 1
ATOM 1345 C CA . SER A 1 180 ? 4.459 -1.732 13.322 1.00 68.81 180 SER A CA 1
ATOM 1346 C C . SER A 1 180 ? 5.278 -1.037 14.413 1.00 68.81 180 SER A C 1
ATOM 1348 O O . SER A 1 180 ? 6.489 -0.912 14.250 1.00 68.81 180 SER A O 1
ATOM 1350 N N . ASP A 1 181 ? 4.652 -0.708 15.543 1.00 45.28 181 ASP A N 1
ATOM 1351 C CA . ASP A 1 181 ? 5.337 -0.348 16.797 1.00 45.28 181 ASP A CA 1
ATOM 1352 C C . ASP A 1 181 ? 5.519 -1.578 17.714 1.00 45.28 181 ASP A C 1
ATOM 1354 O O . ASP A 1 181 ? 5.390 -1.517 18.932 1.00 45.28 181 ASP A O 1
ATOM 1358 N N . ALA A 1 182 ? 5.737 -2.757 17.121 1.00 35.50 182 ALA A N 1
ATOM 1359 C CA . ALA A 1 182 ? 5.922 -3.995 17.870 1.00 35.50 182 ALA A CA 1
ATOM 1360 C C . ALA A 1 182 ? 7.413 -4.370 17.892 1.00 35.50 182 ALA A C 1
ATOM 1362 O O . ALA A 1 182 ? 8.016 -4.491 16.817 1.00 35.50 182 ALA A O 1
ATOM 1363 N N . PRO A 1 183 ? 8.019 -4.582 19.078 1.00 31.91 183 PRO A N 1
ATOM 1364 C CA . PRO A 1 183 ? 9.383 -5.071 19.168 1.00 31.91 183 PRO A CA 1
ATOM 1365 C C . PRO A 1 183 ? 9.451 -6.422 18.462 1.00 31.91 183 PRO A C 1
ATOM 1367 O O . PRO A 1 183 ? 8.582 -7.277 18.637 1.00 31.91 183 PRO A O 1
ATOM 1370 N N . ARG A 1 184 ? 10.486 -6.604 17.643 1.00 29.53 184 ARG A N 1
ATOM 1371 C CA . ARG A 1 184 ? 10.854 -7.914 17.107 1.00 29.53 184 ARG A CA 1
ATOM 1372 C C . ARG A 1 184 ? 11.255 -8.788 18.302 1.00 29.53 184 ARG A C 1
ATOM 1374 O O . ARG A 1 184 ? 12.402 -8.726 18.734 1.00 29.53 184 ARG A O 1
ATOM 1381 N N . GLY A 1 185 ? 10.283 -9.486 18.882 1.00 31.34 185 GLY A N 1
ATOM 1382 C CA . GLY A 1 185 ? 10.455 -10.506 19.915 1.00 31.34 185 GLY A CA 1
ATOM 1383 C C . GLY A 1 185 ? 10.375 -11.895 19.314 1.00 31.34 185 GLY A C 1
ATOM 1384 O O . GLY A 1 185 ? 9.489 -12.102 18.454 1.00 31.34 185 GLY A O 1
#

Sequence (185 aa):
MAASAARRLLWPGLTTVAMLALAIGLGVWQVQRLAWKTALLADIDRGEAASAIPLPSDPRPFTKVRVEGQLRQDLAALYGIEVRTTRTGPTPGAFLLNPLERPGAPTIIVNRGWVPNDVPRPTAATPATIEGYIRPPEQPKRFGAADEPAARRFYALDPAAIGASLGIPAVAPFTLVAVSDAPRG

pLDDT: mean 87.9, std 12.66, range [29.53, 98.31]

Radius of gyration: 24.75 Å; chains: 1; bounding box: 53×40×80 Å